Protein AF-A0A969L6G1-F1 (afdb_monomer)

Solvent-accessible surface area (backbone atoms only — not comparable to full-atom values): 12195 Å² total; per-residue (Å²): 140,43,71,21,66,30,14,32,42,90,78,35,38,59,39,21,67,66,11,39,50,51,20,50,73,72,62,38,73,39,73,43,79,42,72,41,51,24,54,74,71,48,51,28,34,39,87,56,52,60,36,58,62,44,31,46,42,67,76,79,44,60,88,62,60,46,74,46,73,56,99,86,40,82,46,74,41,36,48,41,56,79,31,40,62,77,57,50,61,71,34,23,31,26,55,64,59,84,92,50,77,61,89,56,45,65,72,41,48,58,34,37,54,65,59,53,51,50,50,53,53,52,52,52,51,51,45,56,72,73,59,72,68,78,88,81,57,81,77,63,65,82,72,56,78,76,72,79,82,75,74,91,75,82,85,87,83,81,88,75,81,84,89,81,88,86,83,87,82,90,84,88,86,89,81,89,82,83,89,81,86,90,84,85,90,84,87,85,83,91,82,135

Radius of gyration: 27.74 Å; Cα contacts (8 Å, |Δi|>4): 247; chains: 1; bounding box: 69×46×88 Å

Structure (mmCIF, N/CA/C/O backbone):
data_AF-A0A969L6G1-F1
#
_entry.id   AF-A0A969L6G1-F1
#
loop_
_atom_site.group_PDB
_atom_site.id
_atom_site.type_symbol
_atom_site.label_atom_id
_atom_site.label_alt_id
_atom_site.label_comp_id
_atom_site.label_asym_id
_atom_site.label_entity_id
_atom_site.label_seq_id
_atom_site.pdbx_PDB_ins_code
_atom_site.Cartn_x
_atom_site.Cartn_y
_atom_site.Cartn_z
_atom_site.occupancy
_atom_site.B_iso_or_equiv
_atom_site.auth_seq_id
_atom_site.auth_comp_id
_atom_site.auth_asym_id
_atom_site.auth_atom_id
_atom_site.pdbx_PDB_model_num
ATOM 1 N N . MET A 1 1 ? 20.923 -11.297 -10.167 1.00 85.62 1 MET A N 1
ATOM 2 C CA . MET A 1 1 ? 19.529 -11.364 -9.705 1.00 85.62 1 MET A CA 1
ATOM 3 C C . MET A 1 1 ? 19.264 -10.147 -8.844 1.00 85.62 1 MET A C 1
ATOM 5 O O . MET A 1 1 ? 19.997 -9.942 -7.884 1.00 85.62 1 MET A O 1
ATOM 9 N N . ILE A 1 2 ? 18.270 -9.350 -9.211 1.00 95.56 2 ILE A N 1
ATOM 10 C CA . ILE A 1 2 ? 17.849 -8.116 -8.553 1.00 95.56 2 ILE A CA 1
ATOM 11 C C . ILE A 1 2 ? 16.390 -8.298 -8.136 1.00 95.56 2 ILE A C 1
ATOM 13 O O . ILE A 1 2 ? 15.526 -8.535 -8.979 1.00 95.56 2 ILE A O 1
ATOM 17 N N . ILE A 1 3 ? 16.124 -8.201 -6.835 1.00 97.25 3 ILE A N 1
ATOM 18 C CA . ILE A 1 3 ? 14.774 -8.278 -6.272 1.00 97.25 3 ILE A CA 1
ATOM 19 C C . ILE A 1 3 ? 14.386 -6.872 -5.821 1.00 97.25 3 ILE A C 1
ATOM 21 O O . ILE A 1 3 ? 15.056 -6.280 -4.975 1.00 97.25 3 ILE A O 1
ATOM 25 N N . ALA A 1 4 ? 13.315 -6.332 -6.393 1.00 97.88 4 ALA A N 1
ATOM 26 C CA . ALA A 1 4 ? 12.787 -5.027 -6.034 1.00 97.88 4 ALA A CA 1
ATOM 27 C C . ALA A 1 4 ? 11.911 -5.130 -4.780 1.00 97.88 4 ALA A C 1
ATOM 29 O O . ALA A 1 4 ? 10.703 -5.361 -4.872 1.00 97.88 4 ALA A O 1
ATOM 30 N N . HIS A 1 5 ? 12.553 -4.958 -3.623 1.00 98.12 5 HIS A N 1
ATOM 31 C CA . HIS A 1 5 ? 11.920 -4.937 -2.305 1.00 98.12 5 HIS A CA 1
ATOM 32 C C . HIS A 1 5 ? 10.860 -3.829 -2.232 1.00 98.12 5 HIS A C 1
ATOM 34 O O . HIS A 1 5 ? 11.180 -2.631 -2.264 1.00 98.12 5 HIS A O 1
ATOM 40 N N . ARG A 1 6 ? 9.590 -4.241 -2.159 1.00 98.06 6 ARG A N 1
ATOM 41 C CA . ARG A 1 6 ? 8.402 -3.372 -2.210 1.00 98.06 6 ARG A CA 1
ATOM 42 C C . ARG A 1 6 ? 8.266 -2.529 -3.486 1.00 98.06 6 ARG A C 1
ATOM 44 O O . ARG A 1 6 ? 7.646 -1.460 -3.472 1.00 98.06 6 ARG A O 1
ATOM 51 N N . GLY A 1 7 ? 8.861 -2.988 -4.589 1.00 98.12 7 GLY A N 1
ATOM 52 C CA . GLY A 1 7 ? 8.992 -2.241 -5.845 1.00 98.12 7 GLY A CA 1
ATOM 53 C C . GLY A 1 7 ? 10.146 -1.232 -5.821 1.00 98.12 7 GLY A C 1
ATOM 54 O O . GLY A 1 7 ? 11.117 -1.388 -5.085 1.00 98.12 7 GLY A O 1
ATOM 55 N N . ALA A 1 8 ? 10.058 -0.174 -6.627 1.00 98.00 8 ALA A N 1
ATOM 56 C CA . ALA A 1 8 ? 11.020 0.930 -6.652 1.00 98.00 8 ALA A CA 1
ATOM 57 C C . ALA A 1 8 ? 10.795 1.895 -5.466 1.00 98.00 8 ALA A C 1
ATOM 59 O O . ALA A 1 8 ? 10.614 3.100 -5.646 1.00 98.00 8 ALA A O 1
ATOM 60 N N . SER A 1 9 ? 10.783 1.353 -4.244 1.00 96.94 9 SER A N 1
ATOM 61 C CA . SER A 1 9 ? 10.369 2.036 -3.008 1.00 96.94 9 SER A CA 1
ATOM 62 C C . SER A 1 9 ? 11.255 3.221 -2.607 1.00 96.94 9 SER A C 1
ATOM 64 O O . SER A 1 9 ? 10.845 4.062 -1.817 1.00 96.94 9 SER A O 1
ATOM 66 N N . GLY A 1 10 ? 12.465 3.328 -3.163 1.00 96.25 10 GLY A N 1
ATOM 67 C CA . GLY A 1 10 ? 13.310 4.519 -3.015 1.00 96.25 10 GLY A CA 1
ATOM 68 C C . GLY A 1 10 ? 12.844 5.731 -3.835 1.00 96.25 10 GLY A C 1
ATOM 69 O O . GLY A 1 10 ? 13.282 6.845 -3.560 1.00 96.25 10 GLY A O 1
ATOM 70 N N . TYR A 1 11 ? 11.971 5.522 -4.824 1.00 97.06 11 TYR A N 1
ATOM 71 C CA . TYR A 1 11 ? 11.521 6.546 -5.772 1.00 97.06 11 TYR A CA 1
ATOM 72 C C . TYR A 1 11 ? 10.025 6.862 -5.641 1.00 97.06 11 TYR A C 1
ATOM 74 O O . TYR A 1 11 ? 9.625 8.014 -5.806 1.00 97.06 11 TYR A O 1
ATOM 82 N N . LEU A 1 12 ? 9.205 5.846 -5.358 1.00 98.19 12 LEU A N 1
ATOM 83 C CA . LEU A 1 12 ? 7.746 5.932 -5.276 1.00 98.19 12 LEU A CA 1
ATOM 84 C C . LEU A 1 12 ? 7.239 5.265 -3.988 1.00 98.19 12 LEU A C 1
ATOM 86 O O . LEU A 1 12 ? 7.911 4.358 -3.493 1.00 98.19 12 LEU A O 1
ATOM 90 N N . PRO A 1 13 ? 6.044 5.638 -3.479 1.00 98.06 13 PRO A N 1
ATOM 91 C CA . PRO A 1 13 ? 5.456 4.992 -2.313 1.00 98.06 13 PRO A CA 1
ATOM 92 C C . PRO A 1 13 ? 5.414 3.469 -2.475 1.00 98.06 13 PRO A C 1
ATOM 94 O O . PRO A 1 13 ? 4.974 2.946 -3.508 1.00 98.06 13 PRO A O 1
ATOM 97 N N . GLU A 1 14 ? 5.890 2.773 -1.445 1.00 97.94 14 GLU A N 1
ATOM 98 C CA . GLU A 1 14 ? 6.075 1.322 -1.436 1.00 97.94 14 GLU A CA 1
ATOM 99 C C . GLU A 1 14 ? 4.785 0.543 -1.742 1.00 97.94 14 GLU A C 1
ATOM 101 O O . GLU A 1 14 ? 3.672 0.973 -1.413 1.00 97.94 14 GLU A O 1
ATOM 106 N N . HIS A 1 15 ? 4.936 -0.623 -2.378 1.00 98.38 15 HIS A N 1
ATOM 107 C CA . HIS A 1 15 ? 3.848 -1.537 -2.752 1.00 98.38 15 HIS A CA 1
ATOM 108 C C . HIS A 1 15 ? 2.715 -0.893 -3.573 1.00 98.38 15 HIS A C 1
ATOM 110 O O . HIS A 1 15 ? 1.543 -1.233 -3.416 1.00 98.38 15 HIS A O 1
ATOM 116 N N . THR A 1 16 ? 3.026 0.064 -4.443 1.00 98.62 16 THR A N 1
ATOM 117 C CA . THR A 1 16 ? 2.075 0.599 -5.432 1.00 98.62 16 THR A CA 1
ATOM 118 C C . THR A 1 16 ? 2.313 -0.047 -6.795 1.00 98.62 16 THR A C 1
ATOM 120 O O . THR A 1 16 ? 3.439 -0.435 -7.109 1.00 98.62 16 THR A O 1
ATOM 123 N N . LEU A 1 17 ? 1.286 -0.123 -7.656 1.00 98.62 17 LEU A N 1
ATOM 124 C CA . LEU A 1 17 ? 1.490 -0.600 -9.037 1.00 98.62 17 LEU A CA 1
ATOM 125 C C . LEU A 1 17 ? 2.538 0.242 -9.775 1.00 98.62 17 LEU A C 1
ATOM 127 O O . LEU A 1 17 ? 3.310 -0.301 -10.556 1.00 98.62 17 LEU A O 1
ATOM 131 N N . ALA A 1 18 ? 2.605 1.546 -9.490 1.00 98.38 18 ALA A N 1
ATOM 132 C CA . ALA A 1 18 ? 3.610 2.436 -10.060 1.00 98.38 18 ALA A CA 1
ATOM 133 C C . ALA A 1 18 ? 5.032 2.086 -9.588 1.00 98.38 18 ALA A C 1
ATOM 135 O O . ALA A 1 18 ? 5.940 2.018 -10.413 1.00 98.38 18 ALA A O 1
ATOM 136 N N . ALA A 1 19 ? 5.229 1.794 -8.296 1.00 98.38 19 ALA A N 1
ATOM 137 C CA . ALA A 1 19 ? 6.522 1.342 -7.779 1.00 98.38 19 ALA A CA 1
ATOM 138 C C . ALA A 1 19 ? 6.950 0.001 -8.395 1.00 98.38 19 ALA A C 1
ATOM 140 O O . ALA A 1 19 ? 8.118 -0.162 -8.750 1.00 98.38 19 ALA A O 1
ATOM 141 N N . TYR A 1 20 ? 6.027 -0.951 -8.562 1.00 98.56 20 TYR A N 1
ATOM 142 C CA . TYR A 1 20 ? 6.325 -2.220 -9.233 1.00 98.56 20 TYR A CA 1
ATOM 143 C C . TYR A 1 20 ? 6.642 -2.032 -10.716 1.00 98.56 20 TYR A C 1
ATOM 145 O O . TYR A 1 20 ? 7.619 -2.592 -11.207 1.00 98.56 20 TYR A O 1
ATOM 153 N N . GLN A 1 21 ? 5.862 -1.210 -11.418 1.00 98.06 21 GLN A N 1
ATOM 154 C CA . GLN A 1 21 ? 6.089 -0.899 -12.825 1.00 98.06 21 GLN A CA 1
ATOM 155 C C . GLN A 1 21 ? 7.465 -0.262 -13.042 1.00 98.06 21 GLN A C 1
ATOM 157 O O . GLN A 1 21 ? 8.219 -0.722 -13.896 1.00 98.06 21 GLN A O 1
ATOM 162 N N . LEU A 1 22 ? 7.818 0.741 -12.234 1.00 97.75 22 LEU A N 1
ATOM 163 C CA . LEU A 1 22 ? 9.118 1.402 -12.313 1.00 97.75 22 LEU A CA 1
ATOM 164 C C . LEU A 1 22 ? 10.266 0.424 -12.032 1.00 97.75 22 LEU A C 1
ATOM 166 O O . LEU A 1 22 ? 11.268 0.447 -12.737 1.00 97.75 22 LEU A O 1
ATOM 170 N N . ALA A 1 23 ? 10.117 -0.475 -11.056 1.00 98.00 23 ALA A N 1
ATOM 171 C CA . ALA A 1 23 ? 11.128 -1.495 -10.782 1.00 98.00 23 ALA A CA 1
ATOM 172 C C . ALA A 1 23 ? 11.357 -2.433 -11.979 1.00 98.00 23 ALA A C 1
ATOM 174 O O . ALA A 1 23 ? 12.500 -2.755 -12.306 1.00 98.00 23 ALA A O 1
ATOM 175 N N . ILE A 1 24 ? 10.282 -2.847 -12.655 1.00 96.38 24 ILE A N 1
ATOM 176 C CA . ILE A 1 24 ? 10.363 -3.669 -13.871 1.00 96.38 24 ILE A CA 1
ATOM 177 C C . ILE A 1 24 ? 11.080 -2.896 -14.985 1.00 96.38 24 ILE A C 1
ATOM 179 O O . ILE A 1 24 ? 11.949 -3.447 -15.658 1.00 96.38 24 ILE A O 1
ATOM 183 N N . GLU A 1 25 ? 10.760 -1.614 -15.161 1.00 95.25 25 GLU A N 1
ATOM 184 C CA . GLU A 1 25 ? 11.401 -0.737 -16.151 1.00 95.25 25 GLU A CA 1
ATOM 185 C C . GLU A 1 25 ? 12.885 -0.486 -15.856 1.00 95.25 25 GLU A C 1
ATOM 187 O O . GLU A 1 25 ? 13.688 -0.395 -16.783 1.00 95.25 25 GLU A O 1
ATOM 192 N N . GLN A 1 26 ? 13.264 -0.441 -14.577 1.00 95.50 26 GLN A N 1
ATOM 193 C CA . GLN A 1 26 ? 14.651 -0.350 -14.112 1.00 95.50 26 GLN A CA 1
ATOM 194 C C . GLN A 1 26 ? 15.421 -1.679 -14.225 1.00 95.50 26 GLN A C 1
ATOM 196 O O . GLN A 1 26 ? 16.618 -1.716 -13.946 1.00 95.50 26 GLN A O 1
ATOM 201 N N . GLY A 1 27 ? 14.766 -2.762 -14.655 1.00 94.88 27 GLY A N 1
ATOM 202 C CA . GLY A 1 27 ? 15.409 -4.048 -14.919 1.00 94.88 27 GLY A CA 1
ATOM 203 C C . GLY A 1 27 ? 15.461 -5.001 -13.725 1.00 94.88 27 GLY A C 1
ATOM 204 O O . GLY A 1 27 ? 16.335 -5.865 -13.688 1.00 94.88 27 GLY A O 1
ATOM 205 N N . ALA A 1 28 ? 14.555 -4.872 -12.752 1.00 96.25 28 ALA A N 1
ATOM 206 C CA . ALA A 1 28 ? 14.429 -5.864 -11.687 1.00 96.25 28 ALA A CA 1
ATOM 207 C C . ALA A 1 28 ? 14.058 -7.249 -12.255 1.00 96.25 28 ALA A C 1
ATOM 209 O O . ALA A 1 28 ? 13.176 -7.371 -13.108 1.00 96.25 28 ALA A O 1
ATOM 210 N N . ASP A 1 29 ? 14.705 -8.303 -11.746 1.00 94.62 29 ASP A N 1
ATOM 211 C CA . ASP A 1 29 ? 14.386 -9.688 -12.110 1.00 94.62 29 ASP A CA 1
ATOM 212 C C . ASP A 1 29 ? 13.085 -10.155 -11.437 1.00 94.62 29 ASP A C 1
ATOM 214 O O . ASP A 1 29 ? 12.314 -10.913 -12.026 1.00 94.62 29 ASP A O 1
ATOM 218 N N . TYR A 1 30 ? 12.838 -9.682 -10.210 1.00 96.56 30 TYR A N 1
ATOM 219 C CA . TYR A 1 30 ? 11.645 -9.971 -9.415 1.00 96.56 30 TYR A CA 1
ATOM 220 C C . TYR A 1 30 ? 11.123 -8.705 -8.738 1.00 96.56 30 TYR A C 1
ATOM 222 O O . TYR A 1 30 ? 11.904 -7.843 -8.332 1.00 96.56 30 TYR A O 1
ATOM 230 N N . ILE A 1 31 ? 9.806 -8.636 -8.551 1.00 97.62 31 ILE A N 1
ATOM 231 C CA . ILE A 1 31 ? 9.171 -7.718 -7.602 1.00 97.62 31 ILE A CA 1
ATOM 232 C C . ILE A 1 31 ? 8.782 -8.497 -6.350 1.00 97.62 31 ILE A C 1
ATOM 234 O O . ILE A 1 31 ? 8.424 -9.671 -6.435 1.00 97.62 31 ILE A O 1
ATOM 238 N N . GLU A 1 32 ? 8.855 -7.845 -5.202 1.00 97.69 32 GLU A N 1
ATOM 239 C CA . GLU A 1 32 ? 8.562 -8.454 -3.911 1.00 97.69 32 GLU A CA 1
ATOM 240 C C . GLU A 1 32 ? 7.336 -7.746 -3.301 1.00 97.69 32 GLU A C 1
ATOM 242 O O . GLU A 1 32 ? 7.390 -6.541 -3.027 1.00 97.69 32 GLU A O 1
ATOM 247 N N . PRO A 1 33 ? 6.184 -8.443 -3.233 1.00 97.62 33 PRO A N 1
ATOM 248 C CA . PRO A 1 33 ? 5.011 -7.966 -2.523 1.00 97.62 33 PRO A CA 1
ATOM 249 C C . PRO A 1 33 ? 4.896 -8.591 -1.129 1.00 97.62 33 PRO A C 1
ATOM 251 O O . PRO A 1 33 ? 4.805 -9.811 -0.996 1.00 97.62 33 PRO A O 1
ATOM 254 N N . ASP A 1 34 ? 4.714 -7.741 -0.125 1.00 98.19 34 ASP A N 1
ATOM 255 C CA . ASP A 1 34 ? 4.166 -8.130 1.170 1.00 98.19 34 ASP A CA 1
ATOM 256 C C . ASP A 1 34 ? 2.643 -8.165 1.075 1.00 98.19 34 ASP A C 1
ATOM 258 O O . ASP A 1 34 ? 2.060 -7.341 0.361 1.00 98.19 34 ASP A O 1
ATOM 262 N N . LEU A 1 35 ? 1.995 -9.115 1.754 1.00 98.31 35 LEU A N 1
ATOM 263 C CA . LEU A 1 35 ? 0.554 -9.343 1.650 1.00 98.31 35 LEU A CA 1
ATOM 264 C C . LEU A 1 35 ? -0.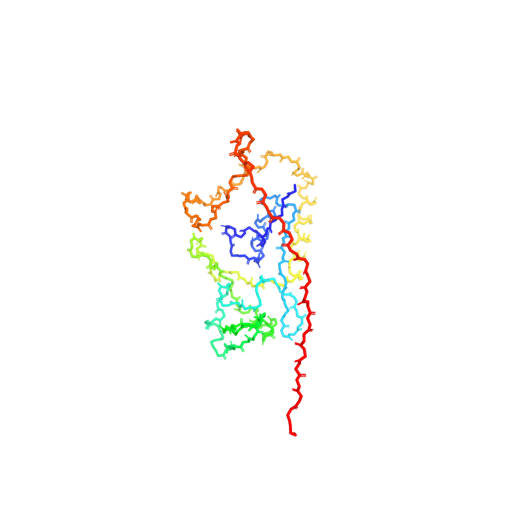122 -9.363 3.017 1.00 98.31 35 LEU A C 1
ATOM 266 O O . LEU A 1 35 ? 0.279 -10.092 3.921 1.00 98.31 35 LEU A O 1
ATOM 270 N N . VAL A 1 36 ? -1.231 -8.637 3.104 1.00 98.06 36 VAL A N 1
ATOM 271 C CA . VAL A 1 36 ? -2.164 -8.652 4.234 1.00 98.06 36 VAL A CA 1
ATOM 272 C C . VAL A 1 36 ? -3.588 -8.837 3.713 1.00 98.06 36 VAL A C 1
ATOM 274 O O . VAL A 1 36 ? -3.872 -8.600 2.535 1.00 98.06 36 VAL A O 1
ATOM 277 N N . MET A 1 37 ? -4.489 -9.301 4.575 1.00 98.44 37 MET A N 1
ATOM 278 C CA . MET A 1 37 ? -5.848 -9.681 4.189 1.00 98.44 37 MET A CA 1
ATOM 279 C C . MET A 1 37 ? -6.874 -8.661 4.687 1.00 98.44 37 MET A C 1
ATOM 281 O O . MET A 1 37 ? -6.868 -8.292 5.859 1.00 98.44 37 MET A O 1
ATOM 285 N N . THR A 1 38 ? -7.773 -8.229 3.804 1.00 98.81 38 THR A N 1
ATOM 286 C CA . THR A 1 38 ? -8.930 -7.393 4.153 1.00 98.81 38 THR A CA 1
ATOM 287 C C . THR A 1 38 ? -9.986 -8.182 4.928 1.00 98.81 38 THR A C 1
ATOM 289 O O . THR A 1 38 ? -10.006 -9.414 4.916 1.00 98.81 38 THR A O 1
ATOM 292 N N . LYS A 1 39 ? -10.936 -7.476 5.548 1.00 98.62 39 LYS A N 1
ATOM 293 C CA . LYS A 1 39 ? -12.085 -8.059 6.262 1.00 98.62 39 LYS A CA 1
ATOM 294 C C . LYS A 1 39 ? -12.884 -9.059 5.421 1.00 98.62 39 LYS A C 1
ATOM 296 O O . LYS A 1 39 ? -13.421 -10.029 5.945 1.00 98.62 39 LYS A O 1
ATOM 301 N N . ASP A 1 40 ? -12.999 -8.794 4.124 1.00 98.69 40 ASP A N 1
ATOM 302 C CA . ASP A 1 40 ? -13.709 -9.610 3.135 1.00 98.69 40 ASP A CA 1
ATOM 303 C C . ASP A 1 40 ? -12.801 -10.624 2.409 1.00 98.69 40 ASP A C 1
ATOM 305 O O . ASP A 1 40 ? -13.200 -11.191 1.394 1.00 98.69 40 ASP A O 1
ATOM 309 N N . GLY A 1 41 ? -11.605 -10.896 2.943 1.00 98.44 41 GLY A N 1
ATOM 310 C CA . GLY A 1 41 ? -10.754 -12.013 2.521 1.00 98.44 41 GLY A CA 1
ATOM 311 C C . GLY A 1 41 ? -9.886 -11.747 1.290 1.00 98.44 41 GLY A C 1
ATOM 312 O O . GLY A 1 41 ? -9.367 -12.690 0.694 1.00 98.44 41 GLY A O 1
ATOM 313 N N . VAL A 1 42 ? -9.716 -10.488 0.884 1.00 98.75 42 VAL A N 1
ATOM 314 C CA . VAL A 1 42 ? -8.912 -10.125 -0.289 1.00 98.75 42 VAL A CA 1
ATOM 315 C C . VAL A 1 42 ? -7.479 -9.813 0.128 1.00 98.75 42 VAL A C 1
ATOM 317 O O . VAL A 1 42 ? -7.241 -9.035 1.049 1.00 98.75 42 VAL A O 1
ATOM 320 N N . LEU A 1 43 ? -6.508 -10.391 -0.583 1.00 98.75 43 LEU A N 1
ATOM 321 C CA . LEU A 1 43 ? -5.092 -10.090 -0.383 1.00 98.75 43 LEU A CA 1
ATOM 322 C C . LEU A 1 43 ? -4.723 -8.767 -1.059 1.00 98.75 43 LEU A C 1
ATOM 324 O O . LEU A 1 43 ? -4.850 -8.618 -2.280 1.00 98.75 43 LEU A O 1
ATOM 328 N N . ILE A 1 44 ? -4.230 -7.828 -0.261 1.00 98.75 44 ILE A N 1
ATOM 329 C CA . ILE A 1 44 ? -3.694 -6.542 -0.704 1.00 98.75 44 ILE A CA 1
ATOM 330 C C . ILE A 1 44 ? -2.213 -6.450 -0.379 1.00 98.75 44 ILE A C 1
ATOM 332 O O . ILE A 1 44 ? -1.737 -7.113 0.541 1.00 98.75 44 ILE A O 1
ATOM 336 N N . SER A 1 45 ? -1.489 -5.607 -1.115 1.00 98.31 45 SER A N 1
ATOM 337 C CA . SER A 1 45 ? -0.067 -5.423 -0.864 1.00 98.31 45 SER A CA 1
ATOM 338 C C . SER A 1 45 ? 0.206 -4.245 0.058 1.00 98.31 45 SER A C 1
ATOM 340 O O . SER A 1 45 ? -0.037 -3.101 -0.338 1.00 98.31 45 SER A O 1
ATOM 342 N N . ARG A 1 46 ? 0.689 -4.555 1.267 1.00 97.56 46 ARG A N 1
ATOM 343 C CA . ARG A 1 46 ? 1.165 -3.677 2.352 1.00 97.56 46 ARG A CA 1
ATOM 344 C C . ARG A 1 46 ? 2.098 -4.500 3.255 1.00 97.56 46 ARG A C 1
ATOM 346 O O . ARG A 1 46 ? 1.878 -5.700 3.389 1.00 97.56 46 ARG A O 1
ATOM 353 N N . HIS A 1 47 ? 3.080 -3.852 3.878 1.00 96.31 47 HIS A N 1
ATOM 354 C CA . HIS A 1 47 ? 4.042 -4.517 4.764 1.00 96.31 47 HIS A CA 1
ATOM 355 C C . HIS A 1 47 ? 3.490 -4.723 6.185 1.00 96.31 47 HIS A C 1
ATOM 357 O O . HIS A 1 47 ? 3.623 -5.804 6.750 1.00 96.31 47 HIS A O 1
ATOM 363 N N . GLU A 1 48 ? 2.806 -3.724 6.743 1.00 93.25 48 GLU A N 1
ATOM 364 C CA . GLU A 1 48 ? 2.085 -3.825 8.013 1.00 93.25 48 GLU A CA 1
ATOM 365 C C . GLU A 1 48 ? 0.566 -3.915 7.797 1.00 93.25 48 GLU A C 1
ATOM 367 O O . GLU A 1 48 ? 0.014 -3.371 6.834 1.00 93.25 48 GLU A O 1
ATOM 372 N N . ASN A 1 49 ? -0.137 -4.581 8.720 1.00 94.81 49 ASN A N 1
ATOM 373 C CA . ASN A 1 49 ? -1.599 -4.532 8.770 1.00 94.81 49 ASN A CA 1
ATOM 374 C C . ASN A 1 49 ? -2.108 -3.213 9.376 1.00 94.81 49 ASN A C 1
ATOM 376 O O . ASN A 1 49 ? -3.202 -2.775 9.034 1.00 94.81 49 ASN A O 1
ATOM 380 N N . GLU A 1 50 ? -1.326 -2.565 10.242 1.00 97.44 50 GLU A N 1
ATOM 381 C CA . GLU A 1 50 ? -1.546 -1.181 10.670 1.00 97.44 50 GLU A CA 1
ATOM 382 C C . GLU A 1 50 ? -1.100 -0.229 9.545 1.00 97.44 50 GLU A C 1
ATOM 384 O O . GLU A 1 50 ? 0.036 -0.289 9.084 1.00 97.44 50 GLU A O 1
ATOM 389 N N . ILE A 1 51 ? -2.001 0.628 9.059 1.00 98.00 51 ILE A N 1
ATOM 390 C CA . ILE A 1 51 ? -1.801 1.399 7.819 1.00 98.00 51 ILE A CA 1
ATOM 391 C C . ILE A 1 51 ? -1.750 2.921 8.016 1.00 98.00 51 ILE A C 1
ATOM 393 O O . ILE A 1 51 ? -1.846 3.668 7.035 1.00 98.00 51 ILE A O 1
ATOM 397 N N . SER A 1 52 ? -1.562 3.416 9.244 1.00 97.69 52 SER A N 1
ATOM 398 C CA . SER A 1 52 ? -1.498 4.861 9.535 1.00 97.69 52 SER A CA 1
ATOM 399 C C . SER A 1 52 ? -0.371 5.573 8.796 1.00 97.69 52 SER A C 1
ATOM 401 O O . SER A 1 52 ? -0.533 6.701 8.322 1.00 97.69 52 SER A O 1
ATOM 403 N N . GLU A 1 53 ? 0.802 4.945 8.736 1.00 97.06 53 GLU A N 1
ATOM 404 C CA . GLU A 1 53 ? 2.017 5.600 8.244 1.00 97.06 53 GLU A CA 1
ATOM 405 C C . GLU A 1 53 ? 2.143 5.568 6.722 1.00 97.06 53 GLU A C 1
ATOM 407 O O . GLU A 1 53 ? 2.792 6.437 6.139 1.00 97.06 53 GLU A O 1
ATOM 412 N N . THR A 1 54 ? 1.504 4.594 6.073 1.00 97.81 54 THR A N 1
ATOM 413 C CA . THR A 1 54 ? 1.647 4.326 4.635 1.00 97.81 54 THR A CA 1
ATOM 414 C C . THR A 1 54 ? 0.405 4.688 3.823 1.00 97.81 54 THR A C 1
ATOM 416 O O . THR A 1 54 ? 0.428 4.583 2.594 1.00 97.81 54 THR A O 1
ATOM 419 N N . THR A 1 55 ? -0.667 5.175 4.467 1.00 98.56 55 THR A N 1
ATOM 420 C CA . THR A 1 55 ? -1.908 5.595 3.790 1.00 98.56 55 THR A CA 1
ATOM 421 C C . THR A 1 55 ? -2.521 6.879 4.368 1.00 98.56 55 THR A C 1
ATOM 423 O O . THR A 1 55 ? -2.127 7.365 5.426 1.00 98.56 55 THR A O 1
ATOM 426 N N . ASP A 1 56 ? -3.514 7.441 3.682 1.00 98.38 56 ASP A N 1
ATOM 427 C CA . ASP A 1 56 ? -4.335 8.573 4.140 1.00 98.38 56 ASP A CA 1
ATOM 428 C C . ASP A 1 56 ? -5.546 8.164 5.012 1.00 98.38 56 ASP A C 1
ATOM 430 O O . ASP A 1 56 ? -6.465 8.960 5.227 1.00 98.38 56 ASP A O 1
ATOM 434 N N . VAL A 1 57 ? -5.552 6.942 5.560 1.00 98.69 57 VAL A N 1
ATOM 435 C CA . VAL A 1 57 ? -6.683 6.357 6.306 1.00 98.69 57 VAL A CA 1
ATOM 436 C C . VAL A 1 57 ? -7.194 7.227 7.454 1.00 98.69 57 VAL A C 1
ATOM 438 O O . VAL A 1 57 ? -8.403 7.314 7.658 1.00 98.69 57 VAL A O 1
ATOM 441 N N . ALA A 1 58 ? -6.303 7.934 8.153 1.00 98.44 58 ALA A N 1
ATOM 442 C CA . ALA A 1 58 ? -6.674 8.808 9.262 1.00 98.44 58 ALA A CA 1
ATOM 443 C C . ALA A 1 58 ? -7.580 9.974 8.829 1.00 98.44 58 ALA A C 1
ATOM 445 O O . ALA A 1 58 ? -8.373 10.469 9.627 1.00 98.44 58 ALA A O 1
ATOM 446 N N . THR A 1 59 ? -7.476 10.409 7.571 1.00 98.31 59 THR A N 1
ATOM 447 C CA . THR A 1 59 ? -8.329 11.451 6.988 1.00 98.31 59 THR A CA 1
ATOM 448 C C . THR A 1 59 ? -9.592 10.861 6.368 1.00 98.31 59 THR A C 1
ATOM 450 O O . THR A 1 59 ? -10.659 11.459 6.478 1.00 98.31 59 THR A O 1
ATOM 453 N N . VAL A 1 60 ? -9.492 9.697 5.720 1.00 98.50 60 VAL A N 1
ATOM 454 C CA . VAL A 1 60 ? -10.620 9.085 4.995 1.00 98.50 60 VAL A CA 1
ATOM 455 C C . VAL A 1 60 ? -11.614 8.391 5.936 1.00 98.50 60 VAL A C 1
ATOM 457 O O . VAL A 1 60 ? -12.810 8.385 5.644 1.00 98.50 60 VAL A O 1
ATOM 460 N N . PHE A 1 61 ? -11.135 7.827 7.048 1.00 98.62 61 PHE A N 1
ATOM 461 C CA . PHE A 1 61 ? -11.921 7.062 8.023 1.00 98.62 61 PHE A CA 1
ATOM 462 C C . PHE A 1 61 ? -11.499 7.357 9.478 1.00 98.62 61 PHE A C 1
ATOM 464 O O . PHE A 1 61 ? -11.102 6.437 10.204 1.00 98.62 61 PHE A O 1
ATOM 471 N N . PRO A 1 62 ? -11.545 8.616 9.947 1.00 98.25 62 PRO A N 1
ATOM 472 C CA . PRO A 1 62 ? -11.086 8.989 11.291 1.00 98.25 62 PRO A CA 1
ATOM 473 C C . PRO A 1 62 ? -11.761 8.188 12.419 1.00 98.25 62 PRO A C 1
ATOM 475 O O . PRO A 1 62 ? -11.139 7.893 13.437 1.00 98.25 62 PRO A O 1
ATOM 478 N N . GLU A 1 63 ? -13.014 7.785 12.222 1.00 98.19 63 GLU A N 1
ATOM 479 C CA . GLU A 1 63 ? -13.842 7.032 13.166 1.00 98.19 63 GLU A CA 1
ATOM 480 C C . GLU A 1 63 ? -13.471 5.549 13.295 1.00 98.19 63 GLU A C 1
ATOM 482 O O . GLU A 1 63 ? -13.987 4.857 14.169 1.00 98.19 63 GLU A O 1
ATOM 487 N N . ARG A 1 64 ? -12.595 5.039 12.424 1.00 98.06 64 ARG A N 1
ATOM 488 C CA . ARG A 1 64 ? -12.228 3.616 12.357 1.00 98.06 64 ARG A CA 1
ATOM 489 C C . ARG A 1 64 ? -10.949 3.274 13.117 1.00 98.06 64 ARG A C 1
ATOM 491 O O . ARG A 1 64 ? -10.456 2.156 12.993 1.00 98.06 64 ARG A O 1
ATOM 498 N N . LYS A 1 65 ? -10.419 4.220 13.893 1.00 98.31 65 LYS A N 1
ATOM 499 C CA . LYS A 1 65 ? -9.242 3.998 14.729 1.00 98.31 65 LYS A CA 1
ATOM 500 C C . LYS A 1 65 ? -9.567 2.990 15.831 1.00 98.31 65 LYS A C 1
ATOM 502 O O . LYS A 1 65 ? -10.587 3.119 16.505 1.00 98.31 65 LYS A O 1
ATOM 507 N N . ALA A 1 66 ? -8.689 2.022 16.043 1.00 98.06 66 ALA A N 1
ATOM 508 C CA . ALA A 1 66 ? -8.842 0.985 17.055 1.00 98.06 66 ALA A CA 1
ATOM 509 C C . ALA A 1 66 ? -7.526 0.751 17.804 1.00 98.06 66 ALA A C 1
ATOM 511 O O . ALA A 1 66 ? -6.464 1.204 17.376 1.00 98.06 66 ALA A O 1
ATOM 512 N N . THR A 1 67 ? -7.599 0.018 18.913 1.00 98.12 67 THR A N 1
ATOM 513 C CA . THR A 1 67 ? -6.429 -0.510 19.622 1.00 98.12 67 THR A CA 1
ATOM 514 C C . THR A 1 67 ? -6.468 -2.030 19.553 1.00 98.12 67 THR A C 1
ATOM 516 O O . THR A 1 67 ? -7.486 -2.635 19.890 1.00 98.12 67 THR A O 1
ATOM 519 N N . LYS A 1 68 ? -5.368 -2.648 19.122 1.00 96.56 68 LYS A N 1
ATOM 520 C CA . LYS A 1 68 ? -5.204 -4.102 19.028 1.00 96.56 68 LYS A CA 1
ATOM 521 C C . LYS A 1 68 ? -3.884 -4.522 19.650 1.00 96.56 68 LYS A C 1
ATOM 523 O O . LYS A 1 68 ? -2.934 -3.750 19.656 1.00 96.56 68 LYS A O 1
ATOM 528 N N . VAL A 1 69 ? -3.826 -5.743 20.170 1.00 95.50 69 VAL A N 1
ATOM 529 C CA . VAL A 1 69 ? -2.580 -6.321 20.683 1.00 95.50 69 VAL A CA 1
ATOM 530 C C . VAL A 1 69 ? -1.898 -7.074 19.547 1.00 95.50 69 VAL A C 1
ATOM 532 O O . VAL A 1 69 ? -2.464 -8.034 19.029 1.00 95.50 69 VAL A O 1
ATOM 535 N N . ILE A 1 70 ? -0.703 -6.634 19.163 1.00 90.00 70 ILE A N 1
ATOM 536 C CA . ILE A 1 70 ? 0.133 -7.245 18.125 1.00 90.00 70 ILE A CA 1
ATOM 537 C C . ILE A 1 70 ? 1.458 -7.610 18.785 1.00 90.00 70 ILE A C 1
ATOM 539 O O . ILE A 1 70 ? 2.078 -6.770 19.429 1.00 90.00 70 ILE A O 1
ATOM 543 N N . ASP A 1 71 ? 1.845 -8.883 18.699 1.00 90.31 71 ASP A N 1
ATOM 544 C CA . ASP A 1 71 ? 3.053 -9.423 19.342 1.00 90.31 71 ASP A CA 1
ATOM 545 C C . ASP A 1 71 ? 3.164 -9.120 20.851 1.00 90.31 71 ASP A C 1
ATOM 547 O O . ASP A 1 71 ? 4.251 -9.000 21.409 1.00 90.31 71 ASP A O 1
ATOM 551 N N . GLY A 1 72 ? 2.016 -9.024 21.529 1.00 93.62 72 GLY A N 1
ATOM 552 C CA . GLY A 1 72 ? 1.928 -8.721 22.961 1.00 93.62 72 GLY A CA 1
ATOM 553 C C . GLY A 1 72 ? 1.875 -7.229 23.298 1.00 93.62 72 GLY A C 1
ATOM 554 O O . GLY A 1 72 ? 1.589 -6.893 24.445 1.00 93.62 72 GLY A O 1
ATOM 555 N N . GLU A 1 73 ? 2.047 -6.344 22.317 1.00 94.88 73 GLU A N 1
ATOM 556 C CA . GLU A 1 73 ? 2.055 -4.895 22.514 1.00 94.88 73 GLU A CA 1
ATOM 557 C C . GLU A 1 73 ? 0.754 -4.239 22.017 1.00 94.88 73 GLU A C 1
ATOM 559 O O . GLU A 1 73 ? 0.263 -4.567 20.931 1.00 94.88 73 GLU A O 1
ATOM 564 N N . PRO A 1 74 ? 0.157 -3.302 22.779 1.00 97.38 74 PRO A N 1
ATOM 565 C CA . PRO A 1 74 ? -1.019 -2.567 22.335 1.00 97.38 74 PRO A CA 1
ATOM 566 C C . PRO A 1 74 ? -0.637 -1.526 21.273 1.00 97.38 74 PRO A C 1
ATOM 568 O O . PRO A 1 74 ? -0.032 -0.495 21.564 1.00 97.38 74 PRO A O 1
ATOM 571 N N . ILE A 1 75 ? -1.065 -1.756 20.037 1.00 97.50 75 ILE A N 1
ATOM 572 C CA . ILE A 1 75 ? -0.918 -0.836 18.910 1.00 97.50 75 ILE A CA 1
ATOM 573 C C . ILE A 1 75 ? -2.246 -0.115 18.686 1.00 97.50 75 ILE A C 1
ATOM 575 O O . I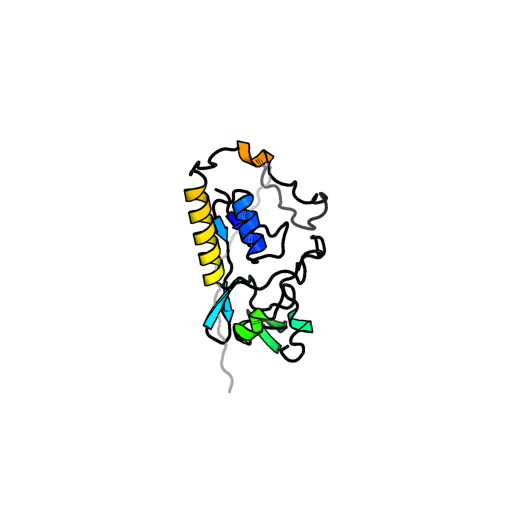LE A 1 75 ? -3.306 -0.736 18.655 1.00 97.50 75 ILE A O 1
ATOM 579 N N . THR A 1 76 ? -2.204 1.211 18.543 1.00 98.12 76 THR A N 1
ATOM 580 C CA . THR A 1 76 ? -3.393 2.040 18.295 1.00 98.12 76 THR A CA 1
ATOM 581 C C . THR A 1 76 ? -3.290 2.721 16.939 1.00 98.12 76 THR A C 1
ATOM 583 O O . THR A 1 76 ? -2.431 3.578 16.745 1.00 98.12 76 THR A O 1
ATOM 586 N N . GLY A 1 77 ? -4.191 2.382 16.023 1.00 98.19 77 GLY A N 1
ATOM 587 C CA . GLY A 1 77 ? -4.093 2.766 14.619 1.00 98.19 77 GLY A CA 1
ATOM 588 C C . GLY A 1 77 ? -5.305 2.325 13.804 1.00 98.19 77 GLY A C 1
ATOM 589 O O . GLY A 1 77 ? -6.403 2.180 14.345 1.00 98.19 77 GLY A O 1
ATOM 590 N N . TRP A 1 78 ? -5.112 2.126 12.507 1.00 98.56 78 TRP A N 1
ATOM 591 C CA . TRP A 1 78 ? -6.131 1.620 11.590 1.00 98.56 78 TRP A CA 1
ATOM 592 C C . TRP A 1 78 ? -5.629 0.329 10.966 1.00 98.56 78 TRP A C 1
ATOM 594 O O . TRP A 1 78 ? -4.556 0.313 10.370 1.00 98.56 78 TRP A O 1
ATOM 604 N N . PHE A 1 79 ? -6.408 -0.741 11.089 1.00 98.50 79 PHE A N 1
ATOM 605 C CA . PHE A 1 79 ? -5.955 -2.083 10.740 1.00 98.50 79 PHE A CA 1
ATOM 606 C C . PHE A 1 79 ? -6.695 -2.619 9.524 1.00 98.50 79 PHE A C 1
ATOM 608 O O . PHE A 1 79 ? -7.925 -2.583 9.484 1.00 98.50 79 PHE A O 1
ATOM 615 N N . VAL A 1 80 ? -5.960 -3.134 8.539 1.00 98.31 80 VAL A N 1
ATOM 616 C CA . VAL A 1 80 ? -6.499 -3.624 7.261 1.00 98.31 80 VAL A CA 1
ATOM 617 C C . VAL A 1 80 ? -7.612 -4.649 7.456 1.00 98.31 80 VAL A C 1
ATOM 619 O O . VAL A 1 80 ? -8.613 -4.594 6.742 1.00 98.31 80 VAL A O 1
ATOM 622 N N . GLU A 1 81 ? -7.491 -5.545 8.434 1.00 97.81 81 GLU A N 1
ATOM 623 C CA . GLU A 1 81 ? -8.484 -6.590 8.688 1.00 97.81 81 GLU A CA 1
ATOM 624 C C . GLU A 1 81 ? -9.844 -6.055 9.183 1.00 97.81 81 GLU A C 1
ATOM 626 O O . GLU A 1 81 ? -10.825 -6.798 9.222 1.00 97.81 81 GLU A O 1
ATOM 631 N N . ASP A 1 82 ? -9.944 -4.760 9.501 1.00 98.38 82 ASP A N 1
ATOM 632 C CA . ASP A 1 82 ? -11.215 -4.103 9.817 1.00 98.38 82 ASP A CA 1
ATOM 633 C C . ASP A 1 82 ? -11.913 -3.536 8.567 1.00 98.38 82 ASP A C 1
ATOM 635 O O . ASP A 1 82 ? -13.104 -3.216 8.619 1.00 98.38 82 ASP A O 1
ATOM 639 N N . PHE A 1 83 ? -11.221 -3.425 7.431 1.00 98.75 83 PHE A N 1
ATOM 640 C CA . PHE A 1 83 ? -11.730 -2.807 6.203 1.00 98.75 83 PHE A CA 1
ATOM 641 C C . PHE A 1 83 ? -12.037 -3.834 5.119 1.00 98.75 83 PHE A C 1
ATOM 643 O O . PHE A 1 83 ? -11.290 -4.782 4.902 1.00 98.75 83 PHE A O 1
ATOM 650 N N . THR A 1 84 ? -13.121 -3.614 4.384 1.00 98.88 84 THR A N 1
ATOM 651 C CA . THR A 1 84 ? -13.406 -4.312 3.122 1.00 98.88 84 THR A CA 1
ATOM 652 C C . THR A 1 84 ? -12.490 -3.816 2.006 1.00 98.88 84 THR A C 1
ATOM 654 O O . THR A 1 84 ? -12.007 -2.679 2.047 1.00 98.88 84 THR A O 1
ATOM 657 N N . LEU A 1 85 ? -12.316 -4.601 0.939 1.00 98.81 85 LEU A N 1
ATOM 658 C CA . LEU A 1 85 ? -11.577 -4.156 -0.245 1.00 98.81 85 LEU A CA 1
ATOM 659 C C . LEU A 1 85 ? -12.142 -2.839 -0.794 1.00 98.81 85 LEU A C 1
ATOM 661 O O . LEU A 1 85 ? -11.388 -1.945 -1.175 1.00 98.81 85 LEU A O 1
ATOM 665 N N . LYS A 1 86 ? -13.472 -2.698 -0.815 1.00 98.81 86 LYS A N 1
ATOM 666 C CA . LYS A 1 86 ? -14.139 -1.484 -1.302 1.00 98.81 86 LYS A CA 1
ATOM 667 C C . LYS A 1 86 ? -13.721 -0.242 -0.510 1.00 98.81 86 LYS A C 1
ATOM 669 O O . LYS A 1 86 ? -13.556 0.823 -1.099 1.00 98.81 86 LYS A O 1
ATOM 674 N N . GLU A 1 87 ? -13.555 -0.365 0.804 1.00 98.75 87 GLU A N 1
ATOM 675 C CA . GLU A 1 87 ? -13.060 0.723 1.650 1.00 98.75 87 GLU A CA 1
ATOM 676 C C . GLU A 1 87 ? -11.565 0.969 1.422 1.00 98.75 87 GLU A C 1
ATOM 678 O O . GLU A 1 87 ? -11.181 2.116 1.203 1.00 98.75 87 GLU A O 1
ATOM 683 N N . ILE A 1 88 ? -10.744 -0.086 1.363 1.00 98.69 88 ILE A N 1
ATOM 684 C CA . ILE A 1 88 ? -9.304 0.011 1.065 1.00 98.69 88 ILE A CA 1
ATOM 685 C C . ILE A 1 88 ? -9.052 0.736 -0.262 1.00 98.69 88 ILE A C 1
ATOM 687 O O . ILE A 1 88 ? -8.151 1.565 -0.360 1.00 98.69 88 ILE A O 1
ATOM 691 N N . LYS A 1 89 ? -9.877 0.498 -1.285 1.00 98.56 89 LYS A N 1
ATOM 692 C CA . LYS A 1 89 ? -9.754 1.156 -2.596 1.00 98.56 89 LYS A CA 1
ATOM 693 C C . LYS A 1 89 ? -10.073 2.652 -2.596 1.00 98.56 89 LYS A C 1
ATOM 695 O O . LYS A 1 89 ? -9.793 3.324 -3.590 1.00 98.56 89 LYS A O 1
ATOM 700 N N . ARG A 1 90 ? -10.617 3.192 -1.502 1.00 98.62 90 ARG A N 1
ATOM 701 C CA . ARG A 1 90 ? -10.774 4.642 -1.305 1.00 98.62 90 ARG A CA 1
ATOM 702 C C . ARG A 1 90 ? -9.497 5.305 -0.796 1.00 98.62 90 ARG A C 1
ATOM 704 O O . ARG A 1 90 ? -9.376 6.516 -0.947 1.00 98.62 90 ARG A O 1
ATOM 711 N N . LEU A 1 91 ? -8.582 4.532 -0.216 1.00 98.69 91 LEU A N 1
ATOM 712 C CA . LEU A 1 91 ? -7.342 5.036 0.354 1.00 98.69 91 LEU A CA 1
ATOM 713 C C . LEU A 1 91 ? -6.291 5.304 -0.720 1.00 98.69 91 LEU A C 1
ATOM 715 O O . LEU A 1 91 ? -6.261 4.676 -1.789 1.00 98.69 91 LEU A O 1
ATOM 719 N N . LYS A 1 92 ? -5.379 6.212 -0.393 1.00 98.56 92 LYS A N 1
ATOM 720 C CA . LYS A 1 92 ? -4.193 6.527 -1.177 1.00 98.56 92 LYS A CA 1
ATOM 721 C C . LYS A 1 92 ? -2.927 6.231 -0.391 1.00 98.56 92 LYS A C 1
ATOM 723 O O . LYS A 1 92 ? -2.838 6.492 0.805 1.00 98.56 92 LYS A O 1
ATOM 728 N N . ALA A 1 93 ? -1.932 5.702 -1.094 1.00 98.44 93 ALA A N 1
ATOM 729 C CA . ALA A 1 93 ? -0.615 5.445 -0.540 1.00 98.44 93 ALA A CA 1
ATOM 730 C C . ALA A 1 93 ? 0.148 6.757 -0.293 1.00 98.44 93 ALA A C 1
ATOM 732 O O . ALA A 1 93 ? 0.017 7.734 -1.042 1.00 98.44 93 ALA A O 1
ATOM 733 N N . ARG A 1 94 ? 0.990 6.746 0.737 1.00 97.88 94 ARG A N 1
ATOM 734 C CA . ARG A 1 94 ? 1.955 7.798 1.068 1.00 97.88 94 ARG A CA 1
ATOM 735 C C . ARG A 1 94 ? 3.302 7.181 1.421 1.00 97.88 94 ARG A C 1
ATOM 737 O O . ARG A 1 94 ? 3.385 6.034 1.851 1.00 97.88 94 ARG A O 1
ATOM 744 N N . GLU A 1 95 ? 4.346 7.968 1.242 1.00 97.25 95 GLU A N 1
ATOM 745 C CA . GLU A 1 95 ? 5.672 7.693 1.763 1.00 97.25 95 GLU A CA 1
ATOM 746 C C . GLU A 1 95 ? 5.673 7.890 3.288 1.00 97.25 95 GLU A C 1
ATOM 748 O O . GLU A 1 95 ? 5.174 8.893 3.809 1.00 97.25 95 GLU A O 1
ATOM 753 N N . ARG A 1 96 ? 6.216 6.907 4.008 1.00 95.19 96 ARG A N 1
ATOM 754 C CA . ARG A 1 96 ?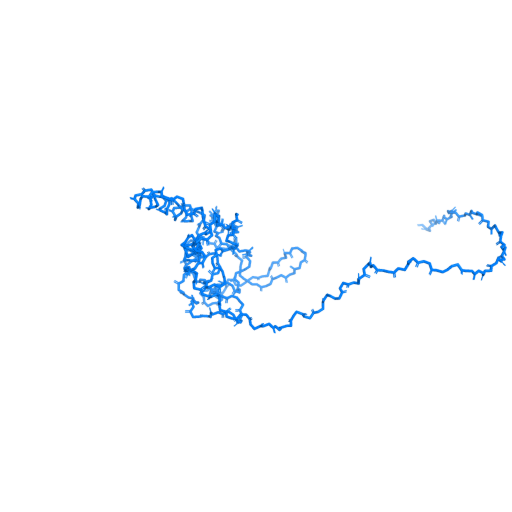 6.306 6.920 5.474 1.00 95.19 96 ARG A CA 1
ATOM 755 C C . ARG A 1 96 ? 7.584 7.599 5.957 1.00 95.19 96 ARG A C 1
ATOM 757 O O . ARG A 1 96 ? 7.600 8.225 7.013 1.00 95.19 96 ARG A O 1
ATOM 764 N N . LEU A 1 97 ? 8.663 7.495 5.181 1.00 95.50 97 LEU A N 1
ATOM 765 C CA . LEU A 1 97 ? 9.973 8.021 5.537 1.00 95.50 97 LEU A CA 1
ATOM 766 C C . LEU A 1 97 ? 10.069 9.492 5.137 1.00 95.50 97 LEU A C 1
ATOM 768 O O . LEU A 1 97 ? 10.188 9.824 3.961 1.00 95.50 97 LEU A O 1
ATOM 772 N N . SER A 1 98 ? 10.068 10.382 6.127 1.00 95.31 98 SER A N 1
ATOM 773 C CA . SER A 1 98 ? 10.053 11.839 5.922 1.00 95.31 98 SER A CA 1
ATOM 774 C C . SER A 1 98 ? 11.225 12.384 5.097 1.00 95.31 98 SER A C 1
ATOM 776 O O . SER A 1 98 ? 11.088 13.427 4.465 1.00 95.31 98 SER A O 1
ATOM 778 N N . PHE A 1 99 ? 12.364 11.685 5.073 1.00 95.06 99 PHE A N 1
ATOM 779 C CA . PHE A 1 99 ? 13.542 12.069 4.287 1.00 95.06 99 PHE A CA 1
ATOM 780 C C . PHE A 1 99 ? 13.448 11.695 2.797 1.00 95.06 99 PHE A C 1
ATOM 782 O O . PHE A 1 99 ? 14.306 12.096 2.012 1.00 95.06 99 PHE A O 1
ATOM 789 N N . ARG A 1 100 ? 12.445 10.906 2.393 1.00 94.69 100 ARG A N 1
ATOM 790 C CA . ARG A 1 100 ? 12.186 10.551 0.991 1.00 94.69 100 ARG A CA 1
ATOM 791 C C . ARG A 1 100 ? 11.221 11.535 0.339 1.00 94.69 100 ARG A C 1
ATOM 793 O O . ARG A 1 100 ? 10.559 12.329 1.008 1.00 94.69 100 ARG A O 1
ATOM 800 N N . ASN A 1 101 ? 11.139 11.478 -0.988 1.00 95.06 101 ASN A N 1
ATOM 801 C CA . ASN A 1 101 ? 10.302 12.384 -1.763 1.00 95.06 101 ASN A CA 1
ATOM 802 C C . ASN A 1 101 ? 8.802 12.192 -1.459 1.00 95.06 101 ASN A C 1
ATOM 804 O O . ASN A 1 101 ? 8.195 11.200 -1.858 1.00 95.06 101 ASN A O 1
ATOM 808 N N . GLN A 1 102 ? 8.196 13.198 -0.827 1.00 97.50 102 GLN A N 1
ATOM 809 C CA . GLN A 1 102 ? 6.780 13.209 -0.448 1.00 97.50 102 GLN A CA 1
ATOM 810 C C . GLN A 1 102 ? 5.827 13.609 -1.591 1.00 97.50 102 GLN A C 1
ATOM 812 O O . GLN A 1 102 ? 4.611 13.536 -1.419 1.00 97.50 102 GLN A O 1
ATOM 817 N N . SER A 1 103 ? 6.332 14.025 -2.762 1.00 97.69 103 SER A N 1
ATOM 818 C CA . SER A 1 103 ? 5.510 14.560 -3.868 1.00 97.69 103 SER A CA 1
ATOM 819 C C . SER A 1 103 ? 4.535 13.551 -4.481 1.00 97.69 103 SER A C 1
ATOM 821 O O . SER A 1 103 ? 3.674 13.930 -5.268 1.00 97.69 103 SER A O 1
ATOM 823 N N . HIS A 1 104 ? 4.688 12.268 -4.157 1.00 97.94 104 HIS A N 1
ATOM 824 C CA . HIS A 1 104 ? 3.870 11.178 -4.682 1.00 97.94 104 HIS A CA 1
ATOM 825 C C . HIS A 1 104 ? 2.758 10.725 -3.724 1.00 97.94 104 HIS A C 1
ATOM 827 O O . HIS A 1 104 ? 1.989 9.818 -4.056 1.00 97.94 104 HIS A O 1
ATOM 833 N N . ASN A 1 105 ? 2.659 11.343 -2.545 1.00 98.19 105 ASN A N 1
ATOM 834 C CA . ASN A 1 105 ? 1.607 11.043 -1.579 1.00 98.19 105 ASN A CA 1
ATOM 835 C C . ASN A 1 105 ? 0.231 11.367 -2.176 1.00 98.19 105 ASN A C 1
ATOM 837 O O . ASN A 1 105 ? 0.053 12.393 -2.829 1.00 98.19 105 ASN A O 1
ATOM 841 N N . GLY A 1 106 ? -0.754 10.493 -1.960 1.00 97.88 106 GLY A N 1
ATOM 842 C CA . GLY A 1 106 ? -2.122 10.722 -2.437 1.00 97.88 106 GLY A CA 1
ATOM 843 C C . GLY A 1 106 ? -2.377 10.313 -3.895 1.00 97.88 106 GLY A C 1
ATOM 844 O O . GLY A 1 106 ? -3.527 10.300 -4.338 1.00 97.88 106 GLY A O 1
ATOM 845 N N . LEU A 1 107 ? -1.342 9.948 -4.660 1.00 98.31 107 LEU A N 1
ATOM 846 C CA . LEU A 1 107 ? -1.490 9.674 -6.095 1.00 98.31 107 LEU A CA 1
ATOM 847 C C . LEU A 1 107 ? -1.973 8.246 -6.378 1.00 98.31 107 LEU A C 1
ATOM 849 O O . LEU A 1 107 ? -2.863 8.029 -7.205 1.00 98.31 107 LEU A O 1
ATOM 853 N N . TYR A 1 108 ? -1.423 7.264 -5.667 1.00 98.50 108 TYR A N 1
ATOM 854 C CA . TYR A 1 108 ? -1.596 5.848 -5.992 1.00 98.50 108 TYR A CA 1
ATOM 855 C C . TYR A 1 108 ? -2.548 5.141 -5.029 1.00 98.50 108 TYR A C 1
ATOM 857 O O . TYR A 1 108 ? -2.583 5.443 -3.842 1.00 98.50 108 TYR A O 1
ATOM 865 N N . GLN A 1 109 ? -3.319 4.185 -5.547 1.00 98.19 109 GLN A N 1
ATOM 866 C CA . GLN A 1 109 ? -4.152 3.295 -4.735 1.00 98.19 109 GLN A CA 1
ATOM 867 C C . GLN A 1 109 ? -3.347 2.107 -4.202 1.00 98.19 109 GLN A C 1
ATOM 869 O O . GLN A 1 109 ? -2.282 1.769 -4.722 1.00 98.19 109 GLN A O 1
ATOM 874 N N . ILE A 1 110 ? -3.916 1.439 -3.201 1.00 98.56 110 ILE A N 1
ATOM 875 C CA . ILE A 1 110 ? -3.392 0.192 -2.650 1.00 98.56 110 ILE A CA 1
ATOM 876 C C . ILE A 1 110 ? -3.782 -0.968 -3.586 1.00 98.56 110 ILE A C 1
ATOM 878 O O . ILE A 1 110 ? -4.976 -1.151 -3.865 1.00 98.56 110 ILE A O 1
ATOM 882 N N . PRO A 1 111 ? -2.817 -1.736 -4.119 1.00 98.50 111 PRO A N 1
ATOM 883 C CA . PRO A 1 111 ? -3.104 -2.833 -5.031 1.00 98.50 111 PRO A CA 1
ATOM 884 C C . PRO A 1 111 ? -3.488 -4.123 -4.300 1.00 98.50 111 PRO A C 1
ATOM 886 O O . PRO A 1 111 ? -3.043 -4.395 -3.187 1.00 98.50 111 PRO A O 1
ATOM 889 N N . THR A 1 112 ? -4.288 -4.936 -4.975 1.00 98.81 112 THR A N 1
ATOM 890 C CA . THR A 1 112 ? -4.545 -6.346 -4.674 1.00 98.81 112 THR A CA 1
ATOM 891 C C . THR A 1 112 ? -3.447 -7.218 -5.271 1.00 98.81 112 THR A C 1
ATOM 893 O O . THR A 1 112 ? -2.784 -6.820 -6.232 1.00 98.81 112 THR A O 1
ATOM 896 N N . LEU A 1 113 ? -3.292 -8.440 -4.760 1.00 98.69 113 LEU A N 1
ATOM 897 C CA . LEU A 1 113 ? -2.411 -9.430 -5.382 1.00 98.69 113 LEU A CA 1
ATOM 898 C C . LEU A 1 113 ? -2.794 -9.686 -6.852 1.00 98.69 113 LEU A C 1
ATOM 900 O O . LEU A 1 113 ? -1.916 -9.768 -7.707 1.00 98.69 113 LEU A O 1
ATOM 904 N N . THR A 1 114 ? -4.092 -9.751 -7.160 1.00 98.62 114 THR A N 1
ATOM 905 C CA . THR A 1 114 ? -4.587 -9.961 -8.529 1.00 98.62 114 THR A CA 1
ATOM 906 C C . THR A 1 114 ? -4.139 -8.847 -9.472 1.00 98.62 114 THR A C 1
ATOM 908 O O . THR A 1 114 ? -3.578 -9.138 -10.520 1.00 98.62 114 THR A O 1
ATOM 911 N N . GLU A 1 115 ? -4.278 -7.576 -9.082 1.00 98.75 115 GLU A N 1
ATOM 912 C CA . GLU A 1 115 ? -3.824 -6.452 -9.917 1.00 98.75 115 GLU A CA 1
ATOM 913 C C . GLU A 1 115 ? -2.301 -6.452 -10.128 1.00 98.75 115 GLU A C 1
ATOM 915 O O . GLU A 1 115 ? -1.824 -6.037 -11.184 1.00 98.75 115 GLU A O 1
ATOM 920 N N . ILE A 1 116 ? -1.525 -6.926 -9.146 1.00 98.56 116 ILE A N 1
ATOM 921 C CA . ILE A 1 116 ? -0.068 -7.088 -9.287 1.00 98.56 116 ILE A CA 1
ATOM 922 C C . ILE A 1 116 ? 0.247 -8.186 -10.310 1.00 98.56 116 ILE A C 1
ATOM 924 O O . ILE A 1 116 ? 1.105 -7.998 -11.173 1.00 98.56 116 ILE A O 1
ATOM 928 N N . ILE A 1 117 ? -0.457 -9.318 -10.257 1.00 98.38 117 ILE A N 1
ATOM 929 C CA . ILE A 1 117 ? -0.308 -10.405 -11.235 1.00 98.38 117 ILE A CA 1
ATOM 930 C C . ILE A 1 117 ? -0.712 -9.929 -12.636 1.00 98.38 117 ILE A C 1
ATOM 932 O O . ILE A 1 117 ? 0.007 -10.191 -13.601 1.00 98.38 117 ILE A O 1
ATOM 936 N N . ASP A 1 118 ? -1.806 -9.176 -12.751 1.00 98.38 118 ASP A N 1
ATOM 937 C CA . ASP A 1 118 ? -2.263 -8.608 -14.019 1.00 98.38 118 ASP A CA 1
ATOM 938 C C . ASP A 1 118 ? -1.229 -7.642 -14.606 1.00 98.38 118 ASP A C 1
ATOM 940 O O . ASP A 1 118 ? -0.942 -7.697 -15.805 1.00 98.38 118 ASP A O 1
ATOM 944 N N . LEU A 1 119 ? -0.609 -6.801 -13.770 1.00 97.25 119 LEU A N 1
ATOM 945 C CA . LEU A 1 119 ? 0.502 -5.939 -14.174 1.00 97.25 119 LEU A CA 1
ATOM 946 C C . LEU A 1 119 ? 1.661 -6.769 -14.743 1.00 97.25 119 LEU A C 1
ATOM 948 O O . LEU A 1 119 ? 2.153 -6.482 -15.837 1.00 97.25 119 LEU A O 1
ATOM 952 N N . LEU A 1 120 ? 2.076 -7.827 -14.043 1.00 95.88 120 LEU A N 1
ATOM 953 C CA . LEU A 1 120 ? 3.160 -8.708 -14.489 1.00 95.88 120 LEU A CA 1
ATOM 954 C C . LEU A 1 120 ? 2.831 -9.427 -15.803 1.00 95.88 120 LEU A C 1
ATOM 956 O O . LEU A 1 120 ? 3.695 -9.537 -16.682 1.00 95.88 120 LEU A O 1
ATOM 960 N N . ALA A 1 121 ? 1.589 -9.883 -15.974 1.00 95.31 121 ALA A N 1
ATOM 961 C CA . ALA A 1 121 ? 1.121 -10.500 -17.210 1.00 95.31 121 ALA A CA 1
ATOM 962 C C . ALA A 1 121 ? 1.168 -9.505 -18.383 1.00 95.31 121 ALA A C 1
ATOM 964 O O . ALA A 1 121 ? 1.662 -9.836 -19.467 1.00 95.31 121 ALA A O 1
ATOM 965 N N . GLN A 1 122 ? 0.736 -8.261 -18.157 1.00 94.75 122 GLN A N 1
ATOM 966 C CA . GLN A 1 122 ? 0.800 -7.185 -19.149 1.00 94.75 122 GLN A CA 1
ATOM 967 C C . GLN A 1 122 ? 2.247 -6.847 -19.534 1.00 94.75 122 GLN A C 1
ATOM 969 O O . GLN A 1 122 ? 2.557 -6.768 -20.726 1.00 94.75 122 GLN A O 1
ATOM 974 N N . GLN A 1 123 ? 3.154 -6.716 -18.560 1.00 91.75 123 GLN A N 1
ATOM 975 C CA . GLN A 1 123 ? 4.572 -6.443 -18.827 1.00 91.75 123 GLN A CA 1
ATOM 976 C C . GLN A 1 123 ? 5.253 -7.594 -19.572 1.00 91.75 123 GLN A C 1
ATOM 978 O O . GLN A 1 123 ? 6.012 -7.364 -20.517 1.00 91.75 123 GLN A O 1
ATOM 983 N N . SER A 1 124 ? 4.929 -8.838 -19.220 1.00 89.94 124 SER A N 1
ATOM 984 C CA . SER A 1 124 ? 5.446 -10.024 -19.910 1.00 89.94 124 SER A CA 1
ATOM 985 C C . SER A 1 124 ? 5.002 -10.061 -21.374 1.00 89.94 124 SER A C 1
ATOM 987 O O . SER A 1 124 ? 5.825 -10.283 -22.266 1.00 89.94 124 SER A O 1
ATOM 989 N N . LYS A 1 125 ? 3.724 -9.763 -21.643 1.00 90.94 125 LYS A N 1
ATOM 990 C CA . LYS A 1 125 ? 3.184 -9.659 -23.006 1.00 90.94 125 LYS A CA 1
ATOM 991 C C . LYS A 1 125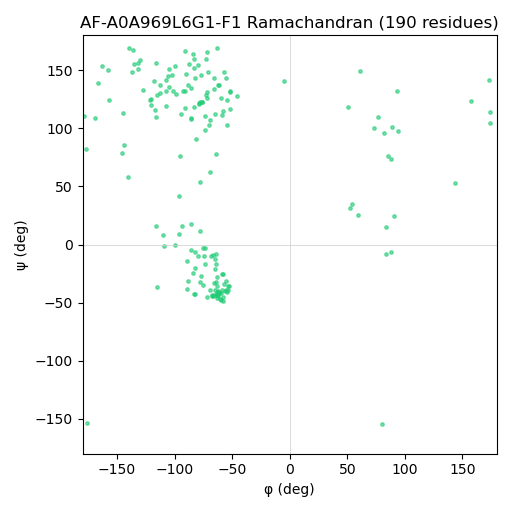 ? 3.838 -8.520 -23.791 1.00 90.94 125 LYS A C 1
ATOM 993 O O . LYS A 1 125 ? 4.223 -8.720 -24.941 1.00 90.94 125 LYS A O 1
ATOM 998 N N . LYS A 1 126 ? 4.015 -7.347 -23.173 1.00 88.00 126 LYS A N 1
ATOM 999 C CA . LYS A 1 126 ? 4.696 -6.193 -23.782 1.00 88.00 126 LYS A CA 1
ATOM 1000 C C . LYS A 1 126 ? 6.128 -6.545 -24.195 1.00 88.00 126 LYS A C 1
ATOM 1002 O O . LYS A 1 126 ? 6.516 -6.254 -25.322 1.00 88.00 126 LYS A O 1
ATOM 1007 N N . ARG A 1 127 ? 6.885 -7.232 -23.332 1.00 83.56 127 ARG A N 1
ATOM 1008 C CA . ARG A 1 127 ? 8.252 -7.689 -23.638 1.00 83.56 127 ARG A CA 1
ATOM 1009 C C . ARG A 1 127 ? 8.296 -8.696 -24.789 1.00 83.56 127 ARG A C 1
ATOM 1011 O O . ARG A 1 127 ? 9.238 -8.673 -25.571 1.00 83.56 127 ARG A O 1
ATOM 1018 N N . LEU A 1 128 ? 7.289 -9.564 -24.901 1.00 83.81 128 LEU A N 1
ATOM 1019 C CA . LEU A 1 128 ? 7.196 -10.519 -26.005 1.00 83.81 128 LEU A CA 1
ATOM 1020 C C . LEU A 1 128 ? 6.939 -9.813 -27.346 1.00 83.81 128 LEU A C 1
ATOM 1022 O O . LEU A 1 128 ? 7.586 -10.135 -28.338 1.00 83.81 128 LEU A O 1
ATOM 1026 N N . ILE A 1 129 ? 6.028 -8.835 -27.363 1.00 81.06 129 ILE A N 1
ATOM 1027 C CA . ILE A 1 129 ? 5.657 -8.086 -28.574 1.00 81.06 129 ILE A CA 1
ATOM 1028 C C . ILE A 1 129 ? 6.797 -7.175 -29.048 1.00 81.06 129 ILE A C 1
ATOM 1030 O O . ILE A 1 129 ? 7.040 -7.079 -30.246 1.00 81.06 129 ILE A O 1
ATOM 1034 N N . LEU A 1 130 ? 7.515 -6.526 -28.127 1.00 76.38 130 LEU A N 1
ATOM 1035 C CA . LEU A 1 130 ? 8.583 -5.571 -28.454 1.00 76.38 130 LEU A CA 1
ATOM 1036 C C . LEU A 1 130 ? 9.914 -6.225 -28.878 1.00 76.38 130 LEU A C 1
ATOM 1038 O O . LEU A 1 130 ? 10.920 -5.531 -28.986 1.00 76.38 130 LEU A O 1
ATOM 1042 N N . GLY A 1 131 ? 9.925 -7.535 -29.150 1.00 56.78 131 GLY A N 1
ATOM 1043 C CA . GLY A 1 131 ? 11.122 -8.276 -29.543 1.00 56.78 131 GLY A CA 1
ATOM 1044 C C . GLY A 1 131 ? 11.942 -8.664 -28.318 1.00 56.78 131 GLY A C 1
ATOM 1045 O O . GLY A 1 131 ? 12.733 -7.879 -27.804 1.00 56.78 131 GLY A O 1
ATOM 1046 N N . GLY A 1 132 ? 11.729 -9.891 -27.837 1.00 52.50 132 GLY A N 1
ATOM 1047 C CA . GLY A 1 132 ? 12.337 -10.434 -26.625 1.00 52.50 132 GLY A CA 1
ATOM 1048 C C . GLY A 1 132 ? 13.860 -10.566 -26.689 1.00 52.50 132 GLY A C 1
ATOM 1049 O O . GLY A 1 132 ? 14.381 -11.670 -26.805 1.00 52.50 132 GLY A O 1
ATOM 1050 N N . ALA A 1 133 ? 14.586 -9.465 -26.528 1.00 50.38 133 ALA A N 1
ATOM 1051 C CA . ALA A 1 133 ? 15.941 -9.501 -26.012 1.00 50.38 133 ALA A CA 1
ATOM 1052 C C . ALA A 1 133 ? 15.851 -9.551 -24.483 1.00 50.38 133 ALA A C 1
ATOM 1054 O O . ALA A 1 133 ? 15.316 -8.649 -23.834 1.00 50.38 133 ALA A O 1
ATOM 1055 N N . ARG A 1 134 ? 16.364 -10.629 -23.886 1.00 51.94 134 ARG A N 1
ATOM 1056 C CA . ARG A 1 134 ? 16.746 -10.601 -22.474 1.00 51.94 134 ARG A CA 1
ATOM 1057 C C . ARG A 1 134 ? 17.781 -9.485 -22.340 1.00 51.94 134 ARG A C 1
ATOM 1059 O O . ARG A 1 134 ? 18.872 -9.607 -22.883 1.00 51.94 134 ARG A O 1
ATOM 1066 N N . ALA A 1 135 ? 17.453 -8.428 -21.607 1.00 47.81 135 ALA A N 1
ATOM 1067 C CA . ALA A 1 135 ? 18.446 -7.517 -21.054 1.00 47.81 135 ALA A CA 1
ATOM 1068 C C . ALA A 1 135 ? 19.232 -8.249 -19.951 1.00 47.81 135 ALA A C 1
ATOM 1070 O O . ALA A 1 135 ? 19.135 -7.928 -18.774 1.00 47.81 135 ALA A O 1
ATOM 1071 N N . THR A 1 136 ? 19.946 -9.312 -20.311 1.00 46.88 136 THR A N 1
ATOM 1072 C CA . THR A 1 136 ? 20.920 -9.972 -19.445 1.00 46.88 136 THR A CA 1
ATOM 1073 C C . THR A 1 136 ? 22.277 -9.392 -19.791 1.00 46.88 136 THR A C 1
ATOM 1075 O O . THR A 1 136 ? 23.045 -10.010 -20.522 1.00 46.88 136 THR A O 1
ATOM 1078 N N . GLY A 1 137 ? 22.537 -8.178 -19.322 1.00 38.88 137 GLY A N 1
ATOM 1079 C CA . GLY A 1 137 ? 23.797 -7.496 -19.570 1.00 38.88 137 GLY A CA 1
ATOM 1080 C C . GLY A 1 137 ? 23.957 -6.281 -18.655 1.00 38.88 137 GLY A C 1
ATOM 1081 O O . GLY A 1 137 ? 22.973 -5.575 -18.411 1.00 38.88 137 GLY A O 1
ATOM 1082 N N . PRO A 1 138 ? 25.160 -6.039 -18.102 1.00 46.78 138 PRO A N 1
ATOM 1083 C CA . PRO A 1 138 ? 25.432 -4.896 -17.231 1.00 46.78 138 PRO A CA 1
ATOM 1084 C C . PRO A 1 138 ? 25.292 -3.539 -17.948 1.00 46.78 138 PRO A C 1
ATOM 1086 O O . PRO A 1 138 ? 25.302 -2.504 -17.284 1.00 46.78 138 PRO A O 1
ATOM 1089 N N . GLU A 1 139 ? 25.116 -3.509 -19.274 1.00 46.72 139 GLU A N 1
ATOM 1090 C CA . GLU A 1 139 ? 24.994 -2.277 -20.063 1.00 46.72 139 GLU A CA 1
ATOM 1091 C C . GLU A 1 139 ? 23.750 -1.417 -19.760 1.00 46.72 139 GLU A C 1
ATOM 1093 O O . GLU A 1 139 ? 23.779 -0.212 -20.003 1.00 46.72 139 GLU A O 1
ATOM 1098 N N . ASN A 1 140 ? 22.682 -1.971 -19.174 1.00 47.44 140 ASN A N 1
ATOM 1099 C CA . ASN A 1 140 ? 21.473 -1.193 -18.852 1.00 47.44 140 ASN A CA 1
ATOM 1100 C C . ASN A 1 140 ? 21.518 -0.470 -17.496 1.00 47.44 140 ASN A C 1
ATOM 1102 O O . ASN A 1 140 ? 20.632 0.339 -17.216 1.00 47.44 140 ASN A O 1
ATOM 1106 N N . ALA A 1 141 ? 22.569 -0.668 -16.690 1.00 43.53 141 ALA A N 1
ATOM 1107 C CA . ALA A 1 141 ? 22.806 0.160 -15.504 1.00 43.53 141 ALA A CA 1
ATOM 1108 C C . ALA A 1 141 ? 22.956 1.654 -15.866 1.00 43.53 141 ALA A C 1
ATOM 1110 O O . ALA A 1 141 ? 22.615 2.524 -15.072 1.00 43.53 141 ALA A O 1
ATOM 1111 N N . ALA A 1 142 ? 23.379 1.961 -17.098 1.00 38.56 142 ALA A N 1
ATOM 1112 C CA . ALA A 1 142 ? 23.584 3.325 -17.589 1.00 38.56 142 ALA A CA 1
ATOM 1113 C C . ALA A 1 142 ? 22.288 4.111 -17.887 1.00 38.56 142 ALA A C 1
ATOM 1115 O O . ALA A 1 142 ? 22.360 5.279 -18.264 1.00 38.56 142 ALA A O 1
ATOM 1116 N N . ARG A 1 143 ? 21.103 3.496 -17.745 1.00 44.78 143 ARG A N 1
ATOM 1117 C CA . ARG A 1 143 ? 19.801 4.164 -17.944 1.00 44.78 143 ARG A CA 1
ATOM 1118 C C . ARG A 1 143 ? 19.014 4.360 -16.647 1.00 44.78 143 ARG A C 1
ATOM 1120 O O . ARG A 1 143 ? 17.853 4.764 -16.692 1.00 44.78 143 ARG A O 1
ATOM 1127 N N . MET A 1 144 ? 19.635 4.068 -15.506 1.00 44.75 144 MET A N 1
ATOM 1128 C CA . MET A 1 144 ? 19.034 4.294 -14.200 1.00 44.75 144 MET A CA 1
ATOM 1129 C C . MET A 1 144 ? 19.004 5.799 -13.913 1.00 44.75 144 MET A C 1
ATOM 1131 O O . MET A 1 144 ? 20.050 6.443 -13.986 1.00 44.75 144 MET A O 1
ATOM 1135 N N . PRO A 1 145 ? 17.842 6.394 -13.589 1.00 47.91 145 PRO A N 1
ATOM 1136 C CA . PRO A 1 145 ? 17.861 7.689 -12.935 1.00 47.91 145 PRO A CA 1
ATOM 1137 C C . PRO A 1 145 ? 18.627 7.523 -11.622 1.00 47.91 145 PRO A C 1
ATOM 1139 O O . PRO A 1 145 ? 18.310 6.628 -10.829 1.00 47.91 145 PRO A O 1
ATOM 1142 N N . GLU A 1 146 ? 19.646 8.361 -11.428 1.00 45.38 146 GLU A N 1
ATOM 1143 C CA . GLU A 1 146 ? 20.445 8.383 -10.205 1.00 45.38 146 GLU A CA 1
ATOM 1144 C C . GLU A 1 146 ? 19.504 8.333 -8.992 1.00 45.38 146 GLU A C 1
ATOM 1146 O O . GLU A 1 146 ? 18.532 9.103 -8.940 1.00 45.38 146 GLU A O 1
ATOM 1151 N N . PRO A 1 147 ? 19.712 7.402 -8.041 1.00 53.59 147 PRO A N 1
ATOM 1152 C CA . PRO A 1 147 ? 18.952 7.433 -6.805 1.00 53.59 147 PRO A CA 1
ATOM 1153 C C . PRO A 1 147 ? 19.133 8.816 -6.167 1.00 53.59 147 PRO A C 1
ATOM 1155 O O . PRO A 1 147 ? 20.222 9.392 -6.261 1.00 53.59 147 PRO A O 1
ATOM 1158 N N . PRO A 1 148 ? 18.093 9.382 -5.529 1.00 51.97 148 PRO A N 1
ATOM 1159 C CA . PRO A 1 148 ? 18.247 10.640 -4.812 1.00 51.97 148 PRO A CA 1
ATOM 1160 C C . PRO A 1 148 ? 19.433 10.514 -3.857 1.00 51.97 148 PRO A C 1
ATOM 1162 O O . PRO A 1 148 ? 19.564 9.505 -3.160 1.00 51.97 148 PRO A O 1
ATOM 1165 N N . SER A 1 149 ? 20.319 11.509 -3.877 1.00 46.34 149 SER A N 1
ATOM 1166 C CA . SER A 1 149 ? 21.581 11.499 -3.145 1.00 46.34 149 SER A CA 1
ATOM 1167 C C . SER A 1 149 ? 21.313 11.230 -1.666 1.00 46.34 149 SER A C 1
ATOM 1169 O O . SER A 1 149 ? 20.870 12.110 -0.927 1.00 46.34 149 SER A O 1
ATOM 1171 N N . ILE A 1 150 ? 21.575 10.001 -1.220 1.00 47.38 150 ILE A N 1
ATOM 1172 C CA . ILE A 1 150 ? 21.617 9.687 0.203 1.00 47.38 150 ILE A CA 1
ATOM 1173 C C . ILE A 1 150 ? 22.861 10.395 0.724 1.00 47.38 150 ILE A C 1
ATOM 1175 O O . ILE A 1 150 ? 23.986 10.000 0.416 1.00 47.38 150 ILE A O 1
ATOM 1179 N N . MET A 1 151 ? 22.662 11.480 1.472 1.00 36.53 151 MET A N 1
ATOM 1180 C CA . MET A 1 151 ? 23.748 12.134 2.193 1.00 36.53 151 MET A CA 1
ATOM 1181 C C . MET A 1 151 ? 24.443 11.079 3.069 1.00 36.53 151 MET A C 1
ATOM 1183 O O . MET A 1 151 ? 23.768 10.418 3.864 1.00 36.53 151 MET A O 1
ATOM 1187 N N . PRO A 1 152 ? 25.766 10.875 2.945 1.00 40.28 152 PRO A N 1
ATOM 1188 C CA . PRO A 1 152 ? 26.470 9.940 3.804 1.00 40.28 152 PRO A CA 1
ATOM 1189 C C . PRO A 1 152 ? 26.520 10.534 5.215 1.00 40.28 152 PRO A C 1
ATOM 1191 O O . PRO A 1 152 ? 27.300 11.444 5.485 1.00 40.28 152 PRO A O 1
ATOM 1194 N N . GLY A 1 153 ? 25.674 10.047 6.124 1.00 36.00 153 GLY A N 1
ATOM 1195 C CA . GLY A 1 153 ? 25.706 10.535 7.497 1.00 36.00 153 GLY A CA 1
ATOM 1196 C C . GLY A 1 153 ? 24.713 9.891 8.456 1.00 36.00 153 GLY A C 1
ATOM 1197 O O . GLY A 1 153 ? 23.532 10.201 8.433 1.00 36.00 153 GLY A O 1
ATOM 1198 N N . PHE A 1 154 ? 25.278 9.118 9.386 1.00 33.72 154 PHE A N 1
ATOM 1199 C CA . PHE A 1 154 ? 24.767 8.849 10.734 1.00 33.72 154 PHE A CA 1
ATOM 1200 C C . PHE A 1 154 ? 23.738 7.719 10.915 1.00 33.72 154 PHE A C 1
ATOM 1202 O O . PHE A 1 154 ? 22.566 7.938 11.198 1.00 33.72 154 PHE A O 1
ATOM 1209 N N . TRP A 1 155 ? 24.232 6.478 10.886 1.00 29.47 155 TRP A N 1
ATOM 1210 C CA . TRP A 1 155 ? 23.652 5.387 11.678 1.00 29.47 155 TRP A CA 1
ATOM 1211 C C . TRP A 1 155 ? 24.288 5.452 13.080 1.00 29.47 155 TRP A C 1
ATOM 1213 O O . TRP A 1 155 ? 25.482 5.156 13.199 1.00 29.47 155 TRP A O 1
ATOM 1223 N N . PRO A 1 156 ? 23.587 5.868 14.150 1.00 33.88 156 PRO A N 1
ATOM 1224 C CA . PRO A 1 156 ? 24.166 5.808 15.478 1.00 33.88 156 PRO A CA 1
ATOM 1225 C C . PRO A 1 156 ? 24.092 4.369 15.991 1.00 33.88 156 PRO A C 1
ATOM 1227 O O . PRO A 1 156 ? 23.016 3.792 16.107 1.00 33.88 156 PRO A O 1
ATOM 1230 N N . GLY A 1 157 ? 25.257 3.818 16.331 1.00 40.34 157 GLY A N 1
ATOM 1231 C CA . GLY A 1 157 ? 25.369 2.739 17.308 1.00 40.34 157 GLY A CA 1
ATOM 1232 C C . GLY A 1 157 ? 25.231 1.314 16.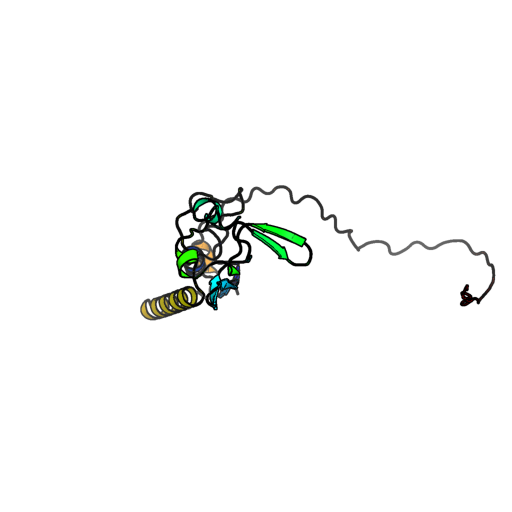779 1.00 40.34 157 GLY A C 1
ATOM 1233 O O . GLY A 1 157 ? 24.275 0.636 17.119 1.00 40.34 157 GLY A O 1
ATOM 1234 N N . GLN A 1 158 ? 26.253 0.817 16.078 1.00 36.59 158 GLN A N 1
ATOM 1235 C CA . GLN A 1 158 ? 26.706 -0.574 16.227 1.00 36.59 158 GLN A CA 1
ATOM 1236 C C . GLN A 1 158 ? 28.232 -0.625 16.087 1.00 36.59 158 GLN A C 1
ATOM 1238 O O . GLN A 1 158 ? 28.780 -0.847 15.009 1.00 36.59 158 GLN A O 1
ATOM 1243 N N . SER A 1 159 ? 28.948 -0.396 17.187 1.00 33.91 159 SER A N 1
ATOM 1244 C CA . SER A 1 159 ? 30.359 -0.764 17.286 1.00 33.91 159 SER A CA 1
ATOM 1245 C C . SER A 1 159 ? 30.460 -2.285 17.439 1.00 33.91 159 SER A C 1
ATOM 1247 O O . SER A 1 159 ? 30.301 -2.836 18.525 1.00 33.91 159 SER A O 1
ATOM 1249 N N . SER A 1 160 ? 30.725 -2.983 16.335 1.00 34.72 160 SER A N 1
ATOM 1250 C CA . SER A 1 160 ? 31.164 -4.383 16.380 1.00 34.72 160 SER A CA 1
ATOM 1251 C C . SER A 1 160 ? 32.614 -4.446 16.884 1.00 34.72 160 SER A C 1
ATOM 1253 O O . SER A 1 160 ? 33.463 -3.746 16.327 1.00 34.72 160 SER A O 1
ATOM 1255 N N . PRO A 1 161 ? 32.952 -5.257 17.905 1.00 40.12 161 PRO A N 1
ATOM 1256 C CA . PRO A 1 161 ? 34.336 -5.406 18.321 1.00 40.12 161 PRO A CA 1
ATOM 1257 C C . PRO A 1 161 ? 35.103 -6.299 17.339 1.00 40.12 161 PRO A C 1
ATOM 1259 O O . PRO A 1 161 ? 34.754 -7.460 17.113 1.00 40.12 161 PRO A O 1
ATOM 1262 N N . ASP A 1 162 ? 36.175 -5.728 16.789 1.00 36.88 162 ASP A N 1
ATOM 1263 C CA . ASP A 1 162 ? 37.201 -6.386 15.984 1.00 36.88 162 ASP A CA 1
ATOM 1264 C C . ASP A 1 162 ? 37.757 -7.618 16.714 1.00 36.88 162 ASP A C 1
ATOM 1266 O O . ASP A 1 162 ? 38.360 -7.549 17.791 1.00 36.88 162 ASP A O 1
ATOM 1270 N N . ARG A 1 163 ? 37.525 -8.779 16.102 1.00 44.94 163 ARG A N 1
ATOM 1271 C CA . ARG A 1 163 ? 37.897 -10.097 16.605 1.00 44.94 163 ARG A CA 1
ATOM 1272 C C . ARG A 1 163 ? 39.222 -10.562 16.010 1.00 44.94 163 ARG A C 1
ATOM 1274 O O . ARG A 1 163 ? 39.344 -11.733 15.679 1.00 44.94 163 ARG A O 1
ATOM 1281 N N . THR A 1 164 ? 40.235 -9.705 15.880 1.00 40.00 164 THR A N 1
ATOM 1282 C CA . THR A 1 164 ? 41.559 -10.150 15.416 1.00 40.00 164 THR A CA 1
ATOM 1283 C C . THR A 1 164 ? 42.743 -9.405 16.039 1.00 40.00 164 THR A C 1
ATOM 1285 O O . THR A 1 164 ? 43.396 -8.607 15.387 1.00 40.00 164 THR A O 1
ATOM 1288 N N . ARG A 1 165 ? 43.127 -9.748 17.281 1.00 38.41 165 ARG A N 1
ATOM 1289 C CA . ARG A 1 165 ? 44.543 -9.818 17.733 1.00 38.41 165 ARG A CA 1
ATOM 1290 C C . ARG A 1 165 ? 44.636 -10.081 19.234 1.00 38.41 165 ARG A C 1
ATOM 1292 O O . ARG A 1 165 ? 44.361 -9.198 20.034 1.00 38.41 165 ARG A O 1
ATOM 1299 N N . ARG A 1 166 ? 45.160 -11.253 19.609 1.00 36.50 166 ARG A N 1
ATOM 1300 C CA . ARG A 1 166 ? 46.181 -11.415 20.670 1.00 36.50 166 ARG A CA 1
ATOM 1301 C C . ARG A 1 166 ? 46.605 -12.881 20.769 1.00 36.50 166 ARG A C 1
ATOM 1303 O O . ARG A 1 166 ? 46.169 -13.642 21.623 1.00 36.50 166 ARG A O 1
ATOM 1310 N N . ARG A 1 167 ? 47.524 -13.269 19.881 1.00 37.91 167 ARG A N 1
ATOM 1311 C CA . ARG A 1 167 ? 48.474 -14.348 20.165 1.00 37.91 167 ARG A CA 1
ATOM 1312 C C . ARG A 1 167 ? 49.680 -13.744 20.890 1.00 37.91 167 ARG A C 1
ATOM 1314 O O . ARG A 1 167 ? 50.241 -12.762 20.422 1.00 37.91 167 ARG A O 1
ATOM 1321 N N . AR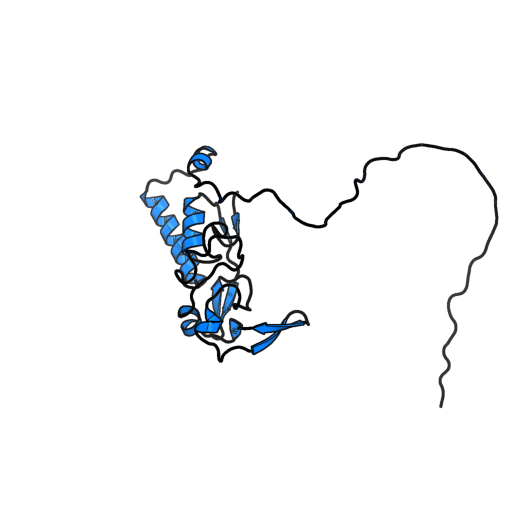G A 1 168 ? 50.099 -14.438 21.955 1.00 35.84 168 ARG A N 1
ATOM 1322 C CA . ARG A 1 168 ? 51.390 -14.372 22.673 1.00 35.84 168 ARG A CA 1
ATOM 1323 C C . ARG A 1 168 ? 51.619 -13.181 23.618 1.00 35.84 168 ARG A C 1
ATOM 1325 O O . ARG A 1 168 ? 51.999 -12.102 23.189 1.00 35.84 168 ARG A O 1
ATOM 1332 N N . ARG A 1 169 ? 51.625 -13.481 24.922 1.00 35.69 169 ARG A N 1
ATOM 1333 C CA . ARG A 1 169 ? 52.859 -13.516 25.736 1.00 35.69 169 ARG A CA 1
ATOM 1334 C C . ARG A 1 169 ? 52.660 -14.411 26.968 1.00 35.69 169 ARG A C 1
ATOM 1336 O O . ARG A 1 169 ? 51.722 -14.234 27.734 1.00 35.69 169 ARG A O 1
ATOM 1343 N N . ARG A 1 170 ? 53.546 -15.404 27.093 1.00 34.59 170 ARG A N 1
ATOM 1344 C CA . ARG A 1 170 ? 53.818 -16.191 28.305 1.00 34.59 170 ARG A CA 1
ATOM 1345 C C . ARG A 1 170 ? 54.438 -15.271 29.364 1.00 34.59 170 ARG A C 1
ATOM 1347 O O . ARG A 1 170 ? 55.287 -14.480 28.976 1.00 34.59 170 ARG A O 1
ATOM 1354 N N . SER A 1 171 ? 54.104 -15.461 30.645 1.00 34.03 171 SER A N 1
ATOM 1355 C CA . SER A 1 171 ? 55.044 -15.881 31.711 1.00 34.03 171 SER A CA 1
ATOM 1356 C C . SER A 1 171 ? 54.563 -15.488 33.118 1.00 34.03 171 SER A C 1
ATOM 1358 O O . SER A 1 171 ? 54.438 -14.305 33.411 1.00 34.03 171 SER A O 1
ATOM 1360 N N . GLY A 1 172 ? 54.434 -16.490 33.998 1.00 30.92 172 GLY A N 1
ATOM 1361 C CA . GLY A 1 172 ? 54.685 -16.363 35.439 1.00 30.92 172 GLY A CA 1
ATOM 1362 C C . GLY A 1 172 ? 53.483 -16.064 36.340 1.00 30.92 172 GLY A C 1
ATOM 1363 O O . GLY A 1 172 ? 53.184 -14.909 36.595 1.00 30.92 172 GLY A O 1
ATOM 1364 N N . ARG A 1 173 ? 52.899 -17.083 36.976 1.00 34.56 173 ARG A N 1
ATOM 1365 C CA . ARG A 1 173 ? 53.301 -17.592 38.304 1.00 34.56 173 ARG A CA 1
ATOM 1366 C C . ARG A 1 173 ? 52.299 -18.647 38.778 1.00 34.56 173 ARG A C 1
ATOM 1368 O O . ARG A 1 173 ? 51.103 -18.566 38.533 1.00 34.56 173 ARG A O 1
ATOM 1375 N N . CYS A 1 174 ? 52.870 -19.658 39.410 1.00 29.48 174 CYS A N 1
ATOM 1376 C CA . CYS A 1 174 ? 52.246 -20.820 40.012 1.00 29.48 174 CYS A CA 1
ATOM 1377 C C . CYS A 1 174 ? 51.878 -20.488 41.467 1.00 29.48 174 CYS A C 1
ATOM 1379 O O . CYS A 1 174 ? 52.720 -19.903 42.144 1.00 29.48 174 CYS A O 1
ATOM 1381 N N . ALA A 1 175 ? 50.690 -20.878 41.939 1.00 36.44 175 ALA A N 1
ATOM 1382 C CA . ALA A 1 175 ? 50.458 -21.309 43.323 1.00 36.44 175 ALA A CA 1
ATOM 1383 C C . ALA A 1 175 ? 49.056 -21.938 43.470 1.00 36.44 175 ALA A C 1
ATOM 1385 O O . ALA A 1 175 ? 48.033 -21.271 43.366 1.00 36.44 175 ALA A O 1
ATOM 1386 N N . SER A 1 176 ? 49.078 -23.257 43.661 1.00 35.94 176 SER A N 1
ATOM 1387 C CA . SER A 1 176 ? 48.168 -24.139 44.408 1.00 35.94 176 SER A CA 1
ATOM 1388 C C . SER A 1 176 ? 47.019 -23.529 45.233 1.00 35.94 176 SER A C 1
ATOM 1390 O O . SER A 1 176 ? 47.271 -22.623 46.018 1.00 35.94 176 SER A O 1
ATOM 1392 N N . LEU A 1 177 ? 45.835 -24.168 45.217 1.00 38.12 177 LEU A N 1
ATOM 1393 C CA . LEU A 1 177 ? 45.256 -24.905 46.369 1.00 38.12 177 LEU A CA 1
ATOM 1394 C C . LEU A 1 177 ? 43.812 -25.398 46.076 1.00 38.12 177 LEU A C 1
ATOM 1396 O O . LEU A 1 177 ? 42.860 -24.635 46.053 1.00 38.12 177 LEU A O 1
ATOM 1400 N N . THR A 1 178 ? 43.710 -26.706 45.814 1.00 36.62 178 THR A N 1
ATOM 1401 C CA . THR A 1 178 ? 42.898 -27.715 46.534 1.00 36.62 178 THR A CA 1
ATOM 1402 C C . THR A 1 178 ? 41.396 -27.500 46.828 1.00 36.62 178 THR A C 1
ATOM 1404 O O . THR A 1 178 ? 41.069 -26.732 47.717 1.00 36.62 178 THR A O 1
ATOM 1407 N N . ARG A 1 179 ? 40.566 -28.406 46.251 1.00 37.62 179 ARG A N 1
ATOM 1408 C CA . ARG A 1 179 ? 39.282 -28.997 46.752 1.00 37.62 179 ARG A CA 1
ATOM 1409 C C . ARG A 1 179 ? 38.124 -27.999 47.019 1.00 37.62 179 ARG A C 1
ATOM 1411 O O . ARG A 1 179 ? 38.342 -26.853 47.338 1.00 37.62 179 ARG A O 1
ATOM 1418 N N . GLN A 1 180 ? 36.838 -28.321 46.892 1.00 39.53 180 GLN A N 1
ATOM 1419 C CA . GLN A 1 180 ? 36.128 -29.572 47.125 1.00 39.53 180 GLN A CA 1
ATOM 1420 C C . GLN A 1 180 ? 34.754 -29.523 46.437 1.00 39.53 180 GLN A C 1
ATOM 1422 O O . GLN A 1 180 ? 34.170 -28.464 46.232 1.00 39.53 180 GLN A O 1
ATOM 1427 N N . LEU A 1 181 ? 34.271 -30.712 46.100 1.00 38.00 181 LEU A N 1
ATOM 1428 C CA . LEU A 1 181 ? 32.951 -31.016 45.569 1.00 38.00 181 LEU A CA 1
ATOM 1429 C C . LEU A 1 181 ? 31.815 -30.669 46.549 1.00 38.00 181 LEU A C 1
ATOM 1431 O O . LEU A 1 181 ? 32.029 -30.586 47.757 1.00 38.00 181 LEU A O 1
ATOM 1435 N N . SER A 1 182 ? 30.602 -30.726 45.987 1.00 38.09 182 SER A N 1
ATOM 1436 C CA . SER A 1 182 ? 29.345 -31.240 46.565 1.00 38.09 182 SER A CA 1
ATOM 1437 C C . SER A 1 182 ? 28.391 -30.273 47.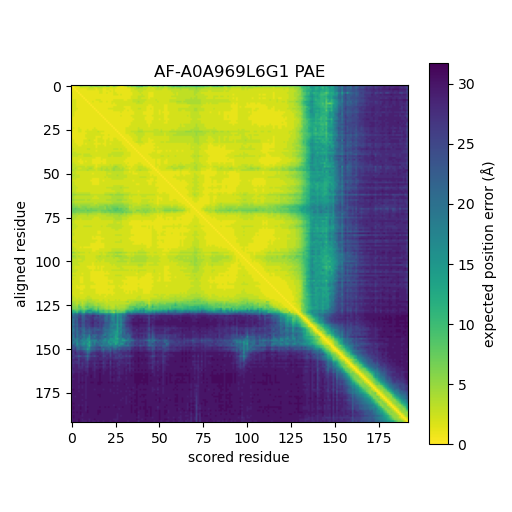276 1.00 38.09 182 SER A C 1
ATOM 1439 O O . SER A 1 182 ? 28.773 -29.531 48.170 1.00 38.09 182 SER A O 1
ATOM 1441 N N . GLY A 1 183 ? 27.104 -30.375 46.903 1.00 35.28 183 GLY A N 1
ATOM 1442 C CA . GLY A 1 183 ? 26.002 -29.978 47.784 1.00 35.28 183 GLY A CA 1
ATOM 1443 C C . GLY A 1 183 ? 24.779 -29.324 47.145 1.00 35.28 183 GLY A C 1
ATOM 1444 O O . GLY A 1 183 ? 24.364 -28.266 47.598 1.00 35.28 183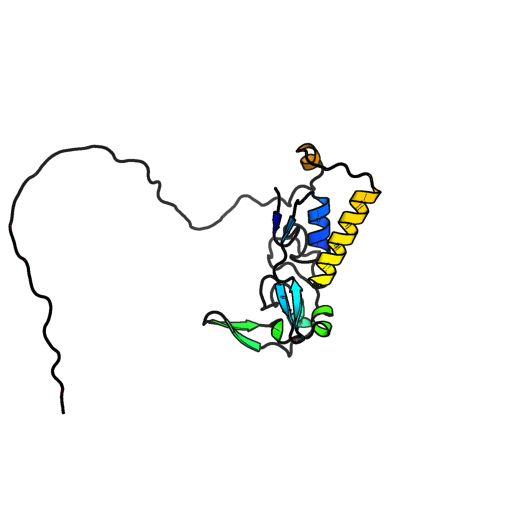 GLY A O 1
ATOM 1445 N N . CYS A 1 184 ? 24.169 -29.946 46.133 1.00 36.25 184 CYS A N 1
ATOM 1446 C CA . CYS A 1 184 ? 22.793 -29.637 45.740 1.00 36.25 184 CYS A CA 1
ATOM 1447 C C . CYS A 1 184 ? 21.801 -30.285 46.737 1.00 36.25 184 CYS A C 1
ATOM 1449 O O . CYS A 1 184 ? 22.034 -31.409 47.180 1.00 36.25 184 CYS A O 1
ATOM 1451 N N . CYS A 1 185 ? 20.672 -29.607 46.987 1.00 38.19 185 CYS A N 1
ATOM 1452 C CA . CYS A 1 185 ? 19.395 -30.128 47.510 1.00 38.19 185 CYS A CA 1
ATOM 1453 C C . CYS A 1 185 ? 19.160 -30.193 49.047 1.00 38.19 185 CYS A C 1
ATOM 1455 O O . CYS A 1 185 ? 19.517 -31.163 49.715 1.00 38.19 185 CYS A O 1
ATOM 1457 N N . ARG A 1 186 ? 18.403 -29.216 49.586 1.00 42.22 186 ARG A N 1
ATOM 1458 C CA . ARG A 1 186 ? 17.408 -29.375 50.682 1.00 42.22 186 ARG A CA 1
ATOM 1459 C C . ARG A 1 186 ? 16.238 -28.410 50.411 1.00 42.22 186 ARG A C 1
ATOM 1461 O O . ARG A 1 186 ? 16.479 -27.234 50.192 1.00 42.22 186 ARG A O 1
ATOM 1468 N N . ARG A 1 187 ? 15.036 -28.924 50.121 1.00 40.12 187 ARG A N 1
ATOM 1469 C CA . ARG A 1 187 ? 13.916 -29.260 51.037 1.00 40.12 187 ARG A CA 1
ATOM 1470 C C . ARG A 1 187 ? 13.183 -28.018 51.581 1.00 40.12 187 ARG A C 1
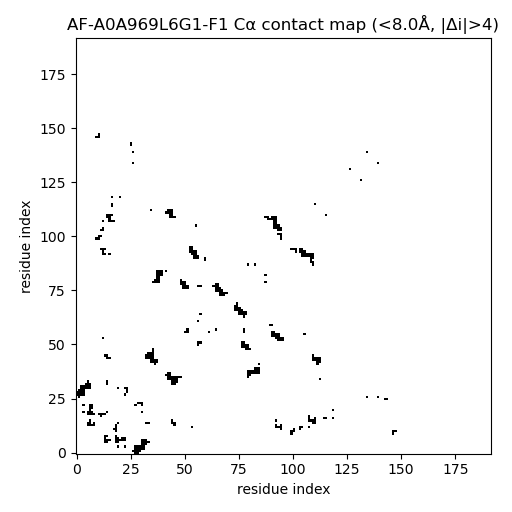ATOM 1472 O O . ARG A 1 187 ? 13.638 -27.414 52.542 1.00 40.12 187 ARG A O 1
ATOM 1479 N N . LEU A 1 188 ? 12.030 -27.707 50.980 1.00 46.97 188 LEU A N 1
ATOM 1480 C CA . LEU A 1 188 ? 10.965 -26.887 51.570 1.00 46.97 188 LEU A CA 1
ATOM 1481 C C . LEU A 1 188 ? 9.990 -27.820 52.310 1.00 46.97 188 LEU A C 1
ATOM 1483 O O . LEU A 1 188 ? 9.619 -28.866 51.778 1.00 46.97 188 LEU A O 1
ATOM 1487 N N . GLN A 1 189 ? 9.644 -27.463 53.547 1.00 46.19 189 GLN A N 1
ATOM 1488 C CA . GLN A 1 189 ? 8.587 -28.087 54.353 1.00 46.19 189 GLN A CA 1
ATOM 1489 C C . GLN A 1 189 ? 7.228 -27.424 54.054 1.00 46.19 189 GLN A C 1
ATOM 1491 O O . GLN A 1 189 ? 7.226 -26.258 53.654 1.00 46.19 189 GLN A O 1
ATOM 1496 N N . PRO A 1 190 ? 6.093 -28.115 54.267 1.00 53.25 190 PRO A N 1
ATOM 1497 C CA . PRO A 1 190 ? 4.766 -27.510 54.206 1.00 53.25 190 PRO A CA 1
ATOM 1498 C C . PRO A 1 190 ? 4.322 -26.981 55.581 1.00 53.25 190 PRO A C 1
ATOM 1500 O O . PRO A 1 190 ? 4.666 -27.568 56.608 1.00 53.25 190 PRO A O 1
ATOM 1503 N N . GLY A 1 191 ? 3.558 -25.886 55.575 1.00 51.19 191 GLY A N 1
ATOM 1504 C CA . GLY A 1 191 ? 2.835 -25.353 56.729 1.00 51.19 191 GLY A CA 1
ATOM 1505 C C . GLY A 1 191 ? 1.322 -25.477 56.528 1.00 51.19 191 GLY A C 1
ATOM 1506 O O . GLY A 1 191 ? 0.849 -25.212 55.423 1.00 51.19 191 GLY A O 1
ATOM 1507 N N . ASP A 1 192 ? 0.679 -25.886 57.624 1.00 56.84 192 ASP A N 1
ATOM 1508 C CA . ASP A 1 192 ? -0.728 -25.823 58.066 1.00 56.84 192 ASP A CA 1
ATOM 1509 C C . ASP A 1 192 ? -1.851 -26.487 57.246 1.00 56.84 192 ASP A C 1
ATOM 1511 O O . ASP A 1 192 ? -2.209 -26.012 56.146 1.00 56.84 192 ASP A O 1
#

Mean predicted aligned error: 14.26 Å

Nearest PDB structures (foldseek):
  8cwp-assembly1_A-2  TM=8.033E-01  e=1.661E-12  Haemophilus influenzae
  1t8q-assembly2_C  TM=8.451E-01  e=6.522E-11  Escherichia coli
  2pz0-assembly1_A  TM=8.848E-01  e=1.979E-09  Caldanaerobacter subterraneus subsp. tengcongensis MB4
  5t9c-assembly1_E  TM=8.483E-01  e=2.560E-09  Bacillus subtilis subsp. subtilis str. 168
  5t91-assembly1_A  TM=8.507E-01  e=3.312E-09  Bacillus subtilis subsp. subtilis str. 168

Sequence (192 aa):
MIIAHRGASGYLPEHTLAAYQLAIEQGADYIEPDLVMTKDGVLISRHENEISETTDVATVFPERKATKVIDGEPITGWFVEDFTLKEIKRLKARERLSFRNQSHNGLYQIPTLTEIIDLLAQQSKKRLILGGARATGPENAARMPEPPSIMPGFWPGQSSPDRTRRRRRRSGRCASLTRQLSGCCRRLQPGD

Foldseek 3Di:
DAEQEQACVLAAQGVFLVSNVVNVVLPGPYYDFDWDAALVGFTWGDNFQFCAQFKPCCVLPVPQWDWDQDPNDTDIGHGRSDHDPVSQQVMWTARNDPVGDGPNTPPTGTGTPVVSVVSVVVVVVVCVVVDPDPPPDPVSNVVDDPRDDPDPDDDPDDDDDDPDDDDDDDDDDDDDDDDDDDDDDDDDDDDD

pLDDT: mean 78.79, std 26.32, range [29.47, 98.88]

Secondary structure (DSSP, 8-state):
--EEETTTTTTS-TT-HHHHHHHHHTT-SEEE--EEE-TTS-EEE-S-SB-TTTBSHHHH-GGG-EEEEETTEEEEE-BGGGS-HHHHTT-BB----TTS-GGGTTT-BPPBHHHHHHHHHHHHHHHHHTT-----SGGGGGGS---------------PPP-------------------------PPP--